Protein AF-A0AAE0AG03-F1 (afdb_monomer_lite)

InterPro domains:
  IPR006867 Domain of unknown function DUF632 [PF04782] (2-71)

Foldseek 3Di:
DVVLVVLVVVLVVCVVVQPPPPPPDDDDDPDDPPNCPDLCNVLSVLLNVLVVVQPCVQLVVLVVVVVVLVVVLVVLVVVLVVLVVVLVVLVVVLVVLVVVLVVVVVVVVVVVVVPVPDDDDDDDPPNVVSVVVSVVSVVVSVVSVVVSVVSVVVSVVSSVVSCVPSVVSNVVSVVVSVVSVVVSVVVSVVSVVVSVPDD

Structure (mmCIF, N/CA/C/O backbone):
data_AF-A0AAE0AG03-F1
#
_entry.id   AF-A0AAE0AG03-F1
#
loop_
_atom_site.group_PDB
_atom_site.id
_atom_site.type_symbol
_atom_site.label_atom_id
_atom_site.label_alt_id
_atom_site.label_comp_id
_atom_site.label_asym_id
_atom_site.label_entity_id
_atom_site.label_seq_id
_atom_site.pdbx_PDB_ins_code
_atom_site.Cartn_x
_atom_site.Cartn_y
_atom_site.Cartn_z
_atom_site.occupancy
_atom_site.B_iso_or_equiv
_atom_site.auth_seq_id
_atom_site.auth_comp_id
_atom_site.auth_asym_id
_atom_site.auth_atom_id
_atom_site.pdbx_PDB_model_num
ATOM 1 N N . MET A 1 1 ? 20.476 10.714 -17.662 1.00 54.75 1 MET A N 1
ATOM 2 C CA . MET A 1 1 ? 20.556 12.103 -18.179 1.00 54.75 1 MET A CA 1
ATOM 3 C C . MET A 1 1 ? 21.976 12.526 -18.586 1.00 54.75 1 MET A C 1
ATOM 5 O O . MET A 1 1 ? 22.168 12.884 -19.741 1.00 54.75 1 MET A O 1
ATOM 9 N N . HIS A 1 2 ? 22.989 12.420 -17.713 1.00 73.75 2 HIS A N 1
ATOM 10 C CA . HIS A 1 2 ? 24.355 12.898 -18.013 1.00 73.75 2 HIS A CA 1
ATOM 11 C C . HIS A 1 2 ? 25.059 12.197 -19.189 1.00 73.75 2 HIS A C 1
ATOM 13 O O . HIS A 1 2 ? 25.756 12.854 -19.955 1.00 73.75 2 HIS A O 1
ATOM 19 N N . GLN A 1 3 ? 24.837 10.893 -19.399 1.00 71.19 3 GLN A N 1
ATOM 20 C CA . GLN A 1 3 ? 25.411 10.180 -20.551 1.00 71.19 3 GLN A CA 1
ATOM 21 C C . GLN A 1 3 ? 24.908 10.714 -21.900 1.00 71.19 3 GLN A C 1
ATOM 23 O O . GLN A 1 3 ? 25.704 10.873 -22.819 1.00 71.19 3 GLN A O 1
ATOM 28 N N . LYS A 1 4 ? 23.612 11.037 -22.019 1.00 74.88 4 LYS A N 1
ATOM 29 C CA . LYS A 1 4 ? 23.022 11.567 -23.261 1.00 74.88 4 LYS A CA 1
ATOM 30 C C . LYS A 1 4 ? 23.648 12.909 -23.640 1.00 74.88 4 LYS A C 1
ATOM 32 O O . LYS A 1 4 ? 24.105 13.071 -24.767 1.00 74.88 4 LYS A O 1
ATOM 37 N N . GLN A 1 5 ? 23.759 13.815 -22.669 1.00 79.38 5 GLN A N 1
ATOM 38 C CA . GLN A 1 5 ? 24.394 15.124 -22.846 1.00 79.38 5 GLN A CA 1
ATOM 39 C C . GLN A 1 5 ? 25.885 15.003 -23.179 1.00 79.38 5 GLN A C 1
ATOM 41 O O . GLN A 1 5 ? 26.367 15.668 -24.091 1.00 79.38 5 GLN A O 1
ATOM 46 N N . TYR A 1 6 ? 26.608 14.117 -22.487 1.00 80.69 6 TYR A N 1
ATOM 47 C CA . TYR A 1 6 ? 28.025 13.871 -22.749 1.00 80.69 6 TYR A CA 1
ATOM 48 C C . TYR A 1 6 ? 28.268 13.352 -24.173 1.00 80.69 6 TYR A C 1
ATOM 50 O O . TYR A 1 6 ? 29.104 13.893 -24.893 1.00 80.69 6 TYR A O 1
ATOM 58 N N . ILE A 1 7 ? 27.500 12.351 -24.617 1.00 78.50 7 ILE A N 1
ATOM 59 C CA . ILE A 1 7 ? 27.628 11.784 -25.966 1.00 78.50 7 ILE A CA 1
ATOM 60 C C . ILE A 1 7 ? 27.212 12.791 -27.046 1.00 78.50 7 ILE A C 1
ATOM 62 O O . ILE A 1 7 ? 27.861 12.865 -28.088 1.00 78.50 7 ILE A O 1
ATOM 66 N N . GLN A 1 8 ? 26.181 13.607 -26.808 1.00 79.00 8 GLN A N 1
ATOM 67 C CA . GLN A 1 8 ? 25.794 14.697 -27.714 1.00 79.00 8 GLN A CA 1
ATOM 68 C C . GLN A 1 8 ? 26.892 15.764 -27.837 1.00 79.00 8 GLN A C 1
ATOM 70 O O . GLN A 1 8 ? 27.230 16.170 -28.953 1.00 79.00 8 GLN A O 1
ATOM 75 N N . ALA A 1 9 ? 27.484 16.187 -26.717 1.00 81.88 9 ALA A N 1
ATOM 76 C CA . ALA A 1 9 ? 28.581 17.151 -26.703 1.00 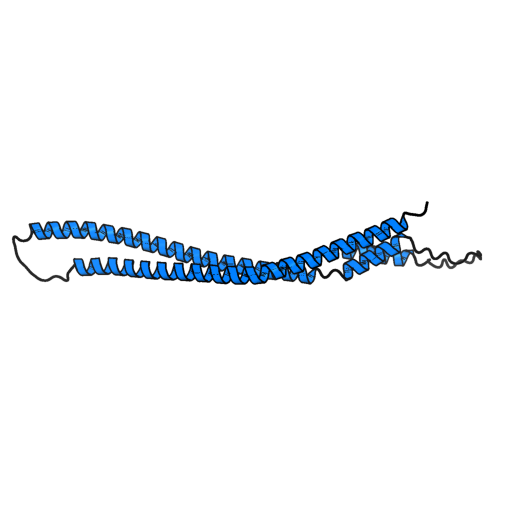81.88 9 ALA A CA 1
ATOM 77 C C . ALA A 1 9 ? 29.820 16.598 -27.421 1.00 81.88 9 ALA A C 1
ATOM 79 O O . ALA A 1 9 ? 30.401 17.283 -28.260 1.00 81.88 9 ALA A O 1
ATOM 80 N N . LEU A 1 10 ? 30.175 15.335 -27.166 1.00 80.31 10 LEU A N 1
ATOM 81 C CA . LEU A 1 10 ? 31.311 14.669 -27.799 1.00 80.31 10 LEU A CA 1
ATOM 82 C C . LEU A 1 10 ? 31.112 14.495 -29.313 1.00 80.31 10 LEU A C 1
ATOM 84 O O . LEU A 1 10 ? 32.018 14.799 -30.085 1.00 80.31 10 LEU A O 1
ATOM 88 N N . ASN A 1 11 ? 29.922 14.073 -29.754 1.00 76.62 11 ASN A N 1
ATOM 89 C CA . ASN A 1 11 ? 29.591 13.992 -31.181 1.00 76.62 11 ASN A CA 1
ATOM 90 C C . ASN A 1 11 ? 29.635 15.366 -31.862 1.00 76.62 11 ASN A C 1
ATOM 92 O O . ASN A 1 11 ? 30.122 15.480 -32.986 1.00 76.62 11 ASN A O 1
ATOM 96 N N . SER A 1 12 ? 29.150 16.412 -31.190 1.00 79.56 12 SER A N 1
ATOM 97 C CA . SER A 1 12 ? 29.190 17.785 -31.711 1.00 79.56 12 SER A CA 1
ATOM 98 C C . SER A 1 12 ? 30.626 18.300 -31.818 1.00 79.56 12 SER A C 1
ATOM 100 O O . SER A 1 12 ? 31.002 18.863 -32.842 1.00 79.56 12 SER A O 1
ATOM 102 N N . TRP A 1 13 ? 31.453 18.037 -30.803 1.00 82.75 13 TRP A N 1
ATOM 103 C CA . TRP A 1 13 ? 32.875 18.370 -30.816 1.00 82.75 13 TRP A CA 1
ATOM 104 C C . TRP A 1 13 ? 33.612 17.657 -31.956 1.00 82.75 13 TRP A C 1
ATOM 106 O O . TRP A 1 13 ? 34.331 18.304 -32.714 1.00 82.75 13 TRP A O 1
ATOM 116 N N . LEU A 1 14 ? 33.384 16.355 -32.150 1.00 74.25 14 LEU A N 1
ATOM 117 C CA . LEU A 1 14 ? 33.973 15.607 -33.264 1.00 74.25 14 LEU A CA 1
ATOM 118 C C . LEU A 1 14 ? 33.565 16.179 -34.622 1.00 74.25 14 LEU A C 1
ATOM 120 O O . LEU A 1 14 ? 34.431 16.386 -35.462 1.00 74.25 14 LEU A O 1
ATOM 124 N N . LYS A 1 15 ? 32.285 16.507 -34.835 1.00 71.19 15 LYS A N 1
ATOM 125 C CA . LYS A 1 15 ? 31.829 17.138 -36.087 1.00 71.19 15 LYS A CA 1
ATOM 126 C C . LYS A 1 15 ? 32.559 18.452 -36.383 1.00 71.19 15 LYS A C 1
ATOM 128 O O . LYS A 1 15 ? 32.924 18.682 -37.528 1.00 71.19 15 LYS A O 1
ATOM 133 N N . LEU A 1 16 ? 32.803 19.280 -35.366 1.00 73.12 16 LEU A N 1
ATOM 134 C CA . LEU A 1 16 ? 33.510 20.558 -35.516 1.00 73.12 16 LEU A CA 1
ATOM 135 C C . LEU A 1 16 ? 35.011 20.394 -35.795 1.00 73.12 16 LEU A C 1
ATOM 137 O O . LEU A 1 16 ? 35.589 21.232 -36.475 1.00 73.12 16 LEU A O 1
ATOM 141 N N . ASN A 1 17 ? 35.635 19.323 -35.297 1.00 67.56 17 ASN A N 1
ATOM 142 C CA . ASN A 1 17 ? 37.067 19.056 -35.488 1.00 67.56 17 ASN A CA 1
ATOM 143 C C . ASN A 1 17 ? 37.372 18.185 -36.723 1.00 67.56 17 ASN A C 1
ATOM 145 O O . ASN A 1 17 ? 38.524 18.096 -37.134 1.00 67.56 17 ASN A O 1
ATOM 149 N N . LEU A 1 18 ? 36.361 17.527 -37.304 1.00 61.75 18 LEU A N 1
ATOM 150 C CA . LEU A 1 18 ? 36.489 16.693 -38.507 1.00 61.75 18 LEU A CA 1
ATOM 151 C C . LEU A 1 18 ? 36.270 17.458 -39.815 1.00 61.75 18 LEU A C 1
ATOM 153 O O . LEU A 1 18 ? 36.628 16.953 -40.877 1.00 61.75 18 LEU A O 1
ATOM 157 N N . ILE A 1 19 ? 35.694 18.660 -39.756 1.00 53.50 19 ILE A N 1
ATOM 158 C CA . ILE A 1 19 ? 35.688 19.585 -40.890 1.00 53.50 19 ILE A CA 1
ATOM 159 C C . ILE A 1 19 ? 37.111 20.143 -40.978 1.00 53.50 19 ILE A C 1
ATOM 161 O O . ILE A 1 19 ? 37.544 20.802 -40.028 1.00 53.50 19 ILE A O 1
ATOM 165 N N . PRO A 1 20 ? 37.868 19.895 -42.064 1.00 45.16 20 PRO A N 1
ATOM 166 C CA . PRO A 1 20 ? 39.128 20.586 -42.255 1.00 45.16 20 PRO A CA 1
ATOM 167 C C . PRO A 1 20 ? 38.802 22.076 -42.252 1.00 45.16 20 PRO A C 1
ATOM 169 O O . PRO A 1 20 ? 38.018 22.535 -43.082 1.00 45.16 20 PRO A O 1
ATOM 172 N N . ILE A 1 21 ? 39.368 22.831 -41.311 1.00 45.16 21 ILE A N 1
ATOM 173 C CA . ILE A 1 21 ? 39.469 24.275 -41.484 1.00 45.16 21 ILE A CA 1
ATOM 174 C C . ILE A 1 21 ? 40.248 24.404 -42.786 1.00 45.16 21 ILE A C 1
ATOM 176 O O . ILE A 1 21 ? 41.424 24.042 -42.814 1.00 45.16 21 ILE A O 1
ATOM 180 N N . GLU A 1 22 ? 39.582 24.785 -43.878 1.00 40.22 22 GLU A N 1
ATOM 181 C CA . GLU A 1 22 ? 40.257 25.114 -45.123 1.00 40.22 22 GLU A CA 1
ATOM 182 C C . GLU A 1 22 ? 41.249 26.217 -44.775 1.00 40.22 22 GLU A C 1
ATOM 184 O O . GLU A 1 22 ? 40.906 27.393 -44.653 1.00 40.22 22 GLU A O 1
ATOM 189 N N . SER A 1 23 ? 42.493 25.813 -44.531 1.00 35.25 23 SER A N 1
ATOM 190 C CA . SER A 1 23 ? 43.620 26.708 -44.453 1.00 35.25 23 SER A CA 1
ATOM 191 C C . SER A 1 23 ? 43.715 27.306 -45.842 1.00 35.25 23 SER A C 1
ATOM 193 O O . SER A 1 23 ? 44.216 26.683 -46.781 1.00 35.25 23 SER A O 1
ATOM 195 N N . SER A 1 24 ? 43.152 28.499 -45.981 1.00 41.41 24 SER A N 1
ATOM 196 C CA . SER A 1 24 ? 43.279 29.359 -47.138 1.00 41.41 24 SER A CA 1
ATOM 197 C C . SER A 1 24 ? 44.745 29.747 -47.296 1.00 41.41 24 SER A C 1
ATOM 199 O O . SER A 1 24 ? 45.137 30.852 -46.942 1.00 41.41 24 SER A O 1
ATOM 201 N N . LEU A 1 25 ? 45.586 28.835 -47.770 1.00 39.47 25 LEU A N 1
ATOM 202 C CA . LEU A 1 25 ? 46.938 29.136 -48.211 1.00 39.47 25 LEU A CA 1
ATOM 203 C C . LEU A 1 25 ? 47.428 27.999 -49.100 1.00 39.47 25 LEU A C 1
ATOM 205 O O . LEU A 1 25 ? 47.867 26.950 -48.649 1.00 39.47 25 LEU A O 1
ATOM 209 N N . LYS A 1 26 ? 47.264 28.263 -50.398 1.00 43.66 26 LYS A N 1
ATOM 210 C CA . LYS A 1 26 ? 48.025 27.741 -51.534 1.00 43.66 26 LYS A CA 1
ATOM 211 C C . LYS A 1 26 ? 49.169 26.794 -51.147 1.00 43.66 26 LYS A C 1
ATOM 213 O O . LYS A 1 26 ? 50.291 27.249 -50.975 1.00 43.66 26 LYS A O 1
ATOM 218 N N . GLU A 1 27 ? 48.937 25.491 -51.218 1.00 38.06 27 GLU A N 1
ATOM 219 C CA . GLU A 1 27 ? 49.982 24.593 -51.695 1.00 38.06 27 GLU A CA 1
ATOM 220 C C . GLU A 1 27 ? 49.376 23.338 -52.314 1.00 38.06 27 GLU A C 1
ATOM 222 O O . GLU A 1 27 ? 48.594 22.603 -51.715 1.00 38.06 27 GLU A O 1
ATOM 227 N N . LYS A 1 28 ? 49.698 23.148 -53.592 1.00 46.75 28 LYS A N 1
ATOM 228 C CA . LYS A 1 28 ? 49.340 21.981 -54.384 1.00 46.75 28 LYS A CA 1
ATOM 229 C C . LYS A 1 28 ? 50.004 20.752 -53.761 1.00 46.75 28 LYS A C 1
ATOM 231 O O . LYS A 1 28 ? 51.209 20.595 -53.917 1.00 46.75 28 LYS A O 1
ATOM 236 N N . ILE A 1 29 ? 49.240 19.848 -53.151 1.00 39.69 29 ILE A N 1
ATOM 237 C CA . ILE A 1 29 ? 49.713 18.485 -52.882 1.00 39.69 29 ILE A CA 1
ATOM 238 C C . ILE A 1 29 ? 48.658 17.485 -53.359 1.00 39.69 29 ILE A C 1
ATOM 240 O O . ILE A 1 29 ? 47.507 17.480 -52.933 1.00 39.69 29 ILE A O 1
ATOM 244 N N . LEU A 1 30 ? 49.096 16.657 -54.305 1.00 42.84 30 LEU A N 1
ATOM 245 C CA . LEU A 1 30 ? 48.389 15.579 -54.987 1.00 42.84 30 LEU A CA 1
ATOM 246 C C . LEU A 1 30 ? 48.087 14.417 -54.029 1.00 42.84 30 LEU A C 1
ATOM 248 O O . LEU A 1 30 ? 48.759 13.389 -54.047 1.00 42.84 30 LEU A O 1
ATOM 252 N N . SER A 1 31 ? 47.087 14.550 -53.168 1.00 46.38 31 SER A N 1
ATOM 253 C CA . SER A 1 31 ? 46.588 13.426 -52.372 1.00 46.38 31 SER A CA 1
ATOM 254 C C . SER A 1 31 ? 45.066 13.372 -52.455 1.00 46.38 31 SER A C 1
ATOM 256 O O . SER A 1 31 ? 44.433 14.419 -52.311 1.00 46.38 31 SER A O 1
ATOM 258 N N . PRO A 1 32 ? 44.450 12.191 -52.686 1.00 43.34 32 PRO A N 1
ATOM 259 C CA . PRO A 1 32 ? 43.003 12.064 -52.569 1.00 43.34 32 PRO A CA 1
ATOM 260 C C . PRO A 1 32 ? 42.594 12.548 -51.174 1.00 43.34 32 PRO A C 1
ATOM 262 O O . PRO A 1 32 ? 43.345 12.280 -50.226 1.00 43.34 32 PRO A O 1
ATOM 265 N N . PRO A 1 33 ? 41.444 13.228 -51.009 1.00 48.50 33 PRO A N 1
ATOM 266 C CA . PRO A 1 33 ? 40.987 13.640 -49.692 1.00 48.50 33 PRO A CA 1
ATOM 267 C C . PRO A 1 33 ? 40.888 12.379 -48.839 1.00 48.50 33 PRO A C 1
ATOM 269 O O . PRO A 1 33 ? 40.033 11.524 -49.079 1.00 48.50 33 PRO A O 1
ATOM 272 N N . ARG A 1 34 ? 41.807 12.196 -47.884 1.00 51.81 34 ARG A N 1
ATOM 273 C CA . ARG A 1 34 ? 41.668 11.118 -46.911 1.00 51.81 34 ARG A CA 1
ATOM 274 C C . ARG A 1 34 ? 40.423 11.479 -46.125 1.00 51.81 34 ARG A C 1
ATOM 276 O O . ARG A 1 34 ? 40.469 12.397 -45.314 1.00 51.81 34 ARG A O 1
ATOM 283 N N . ALA A 1 35 ? 39.318 10.792 -46.397 1.00 52.31 35 ALA A N 1
ATOM 284 C CA . ALA A 1 35 ? 38.154 10.816 -45.535 1.00 52.31 35 ALA A CA 1
ATOM 285 C C . ALA A 1 35 ? 38.613 10.287 -44.172 1.00 52.31 35 ALA A C 1
ATOM 287 O O . ALA A 1 35 ? 38.661 9.081 -43.935 1.00 52.31 35 ALA A O 1
ATOM 288 N N . GLN A 1 36 ? 39.058 11.192 -43.302 1.00 57.06 36 GLN A N 1
ATOM 289 C CA . GLN A 1 36 ? 39.437 10.881 -41.936 1.00 57.06 36 GLN A CA 1
ATOM 290 C C . GLN A 1 36 ? 38.145 10.693 -41.144 1.00 57.06 36 GLN A C 1
ATOM 292 O O . GLN A 1 36 ? 37.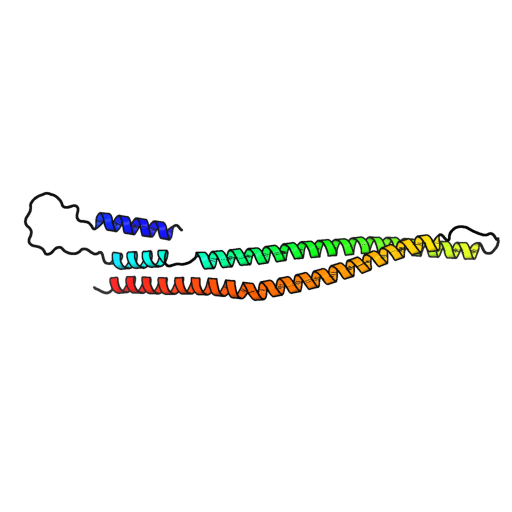822 11.511 -40.303 1.00 57.06 36 GLN A O 1
ATOM 297 N N . ASN A 1 37 ? 37.365 9.651 -41.432 1.00 59.03 37 ASN A N 1
ATOM 298 C CA . ASN A 1 37 ? 36.333 9.220 -40.497 1.00 59.03 37 ASN A CA 1
ATOM 299 C C . ASN A 1 37 ? 37.054 8.424 -39.403 1.00 59.03 37 ASN A C 1
ATOM 301 O O . ASN A 1 37 ? 37.500 7.301 -39.668 1.00 59.03 37 ASN A O 1
ATOM 305 N N . PRO A 1 38 ? 37.253 8.981 -38.195 1.00 67.06 38 PRO A N 1
ATOM 306 C CA . PRO A 1 38 ? 37.953 8.271 -37.144 1.00 67.06 38 PRO A CA 1
ATOM 307 C C . PRO A 1 38 ? 37.141 7.027 -36.787 1.00 67.06 38 PRO A C 1
ATOM 309 O O . PRO A 1 38 ? 35.916 7.086 -36.690 1.00 67.06 38 PRO A O 1
ATOM 312 N N . ARG A 1 39 ? 37.813 5.891 -36.560 1.00 67.31 39 ARG A N 1
ATOM 313 C CA . ARG A 1 39 ? 37.149 4.602 -36.275 1.00 67.31 39 ARG A CA 1
ATOM 314 C C . ARG A 1 39 ? 36.106 4.721 -35.148 1.00 67.31 39 ARG A C 1
ATOM 316 O O . ARG A 1 39 ? 35.043 4.112 -35.214 1.00 67.31 39 ARG A O 1
ATOM 323 N N . ILE A 1 40 ? 36.349 5.593 -34.166 1.00 75.56 40 ILE A N 1
ATOM 324 C CA . ILE A 1 40 ? 35.438 5.876 -33.046 1.00 75.56 40 ILE A CA 1
ATOM 325 C C . ILE A 1 40 ? 34.086 6.494 -33.459 1.00 75.56 40 ILE A C 1
ATOM 327 O O . ILE A 1 40 ? 33.109 6.367 -32.726 1.00 75.56 40 ILE A O 1
ATOM 331 N N . GLN A 1 41 ? 33.987 7.124 -34.631 1.00 76.94 41 GLN A N 1
ATOM 332 C CA . GLN A 1 41 ? 32.778 7.815 -35.084 1.00 76.94 41 GLN A CA 1
ATOM 333 C C . GLN A 1 41 ? 31.588 6.863 -35.246 1.00 76.94 41 GLN A C 1
ATOM 335 O O . GLN A 1 41 ? 30.479 7.192 -34.832 1.00 76.94 41 GLN A O 1
ATOM 340 N N . ALA A 1 42 ? 31.813 5.655 -35.775 1.00 80.12 42 ALA A N 1
ATOM 341 C CA . ALA A 1 42 ? 30.760 4.648 -35.920 1.00 80.12 42 ALA A CA 1
ATOM 342 C C . ALA A 1 42 ? 30.192 4.202 -34.559 1.00 80.12 42 ALA A C 1
ATOM 344 O O . ALA A 1 42 ? 28.982 3.999 -34.418 1.00 80.12 42 ALA A O 1
ATOM 345 N N . LEU A 1 43 ? 31.062 4.099 -33.548 1.00 82.50 43 LEU A N 1
ATOM 346 C CA . LEU A 1 43 ? 30.677 3.777 -32.176 1.00 82.50 43 LEU A CA 1
ATOM 347 C C . LEU A 1 43 ? 29.861 4.916 -31.556 1.00 82.50 43 LEU A C 1
ATOM 349 O O . LEU A 1 43 ? 28.809 4.663 -30.979 1.00 82.50 43 LEU A O 1
ATOM 353 N N . LEU A 1 44 ? 30.310 6.164 -31.708 1.00 82.00 44 LEU A N 1
ATOM 354 C CA . LEU A 1 44 ? 29.651 7.333 -31.119 1.00 82.00 44 LEU A CA 1
ATOM 355 C C . LEU A 1 44 ? 28.305 7.665 -31.764 1.00 82.00 44 LEU A C 1
ATOM 357 O O . LEU A 1 44 ? 27.379 8.050 -31.050 1.00 82.00 44 LEU A O 1
ATOM 361 N N . HIS A 1 45 ? 28.166 7.476 -33.078 1.00 82.19 45 HIS A N 1
ATOM 362 C CA . HIS A 1 45 ? 26.875 7.582 -33.758 1.00 82.19 45 HIS A CA 1
ATOM 363 C C . HIS A 1 45 ? 25.913 6.492 -33.274 1.00 82.19 45 HIS A C 1
ATOM 365 O O . HIS A 1 45 ? 24.807 6.797 -32.843 1.00 82.19 45 HIS A O 1
ATOM 371 N N . SER A 1 46 ? 26.361 5.232 -33.236 1.00 82.94 46 SER A N 1
ATOM 372 C CA . SER A 1 46 ? 25.516 4.122 -32.773 1.00 82.94 46 SER A CA 1
ATOM 373 C C . SER A 1 46 ? 25.111 4.264 -31.302 1.00 82.94 46 SER A C 1
ATOM 375 O O . SER A 1 46 ? 23.997 3.899 -30.928 1.00 82.94 46 SER A O 1
ATOM 377 N N . TRP A 1 47 ? 25.998 4.802 -30.460 1.00 84.25 47 TRP A N 1
ATOM 378 C CA . TRP A 1 47 ? 25.709 5.067 -29.051 1.00 84.25 47 TRP A CA 1
ATOM 379 C C . TRP A 1 47 ? 24.706 6.210 -28.895 1.00 84.25 47 TRP A C 1
ATOM 381 O O . TRP A 1 47 ? 23.778 6.112 -28.095 1.00 84.25 47 TRP A O 1
ATOM 391 N N . HIS A 1 48 ? 24.850 7.266 -29.691 1.00 82.69 48 HIS A N 1
ATOM 392 C CA . HIS A 1 48 ? 23.906 8.375 -29.705 1.00 82.69 48 HIS A CA 1
ATOM 393 C C . HIS A 1 48 ? 22.509 7.946 -30.159 1.00 82.69 48 HIS A C 1
ATOM 395 O O . HIS A 1 48 ? 21.547 8.191 -29.436 1.00 82.69 48 HIS A O 1
ATOM 401 N N . ASP A 1 49 ? 22.407 7.233 -31.282 1.00 81.94 49 ASP A N 1
ATOM 402 C CA . ASP A 1 49 ? 21.132 6.738 -31.812 1.00 81.94 49 ASP A CA 1
ATOM 403 C C . ASP A 1 49 ? 20.419 5.823 -30.811 1.00 81.94 49 ASP A C 1
ATOM 405 O O . ASP A 1 49 ? 19.197 5.861 -30.670 1.00 81.94 49 ASP A O 1
ATOM 409 N N . TYR A 1 50 ? 21.179 5.004 -30.081 1.00 82.81 50 TYR A N 1
ATOM 410 C CA . TYR A 1 50 ? 20.625 4.181 -29.015 1.00 82.81 50 TYR A CA 1
ATOM 411 C C . TYR A 1 50 ? 20.072 5.024 -27.858 1.00 82.81 50 TYR A C 1
ATOM 413 O O . TYR A 1 50 ? 18.948 4.789 -27.424 1.00 82.81 50 TYR A O 1
ATOM 421 N N . LEU A 1 51 ? 20.831 6.013 -27.376 1.00 79.31 51 LEU A N 1
ATOM 422 C CA . LEU A 1 51 ? 20.389 6.893 -26.289 1.00 79.31 51 LEU A CA 1
ATOM 423 C C . LEU A 1 51 ? 19.172 7.750 -26.673 1.00 79.31 51 LEU A C 1
ATOM 425 O O . LEU A 1 51 ? 18.430 8.168 -25.788 1.00 79.31 51 LEU A O 1
ATOM 429 N N . GLU A 1 52 ? 18.956 8.020 -27.963 1.00 79.75 52 GLU A N 1
ATOM 430 C CA . GLU A 1 52 ? 17.725 8.649 -28.463 1.00 79.75 52 GLU A CA 1
ATOM 431 C C . GLU A 1 52 ? 16.550 7.666 -28.556 1.00 79.75 52 GLU A C 1
ATOM 433 O O . GLU A 1 52 ? 15.406 8.046 -28.325 1.00 79.75 52 GLU A O 1
ATOM 438 N N . ARG A 1 53 ? 16.810 6.393 -28.875 1.00 76.62 53 ARG A N 1
ATOM 439 C CA . ARG A 1 53 ? 15.772 5.355 -29.008 1.00 76.62 53 ARG A CA 1
ATOM 440 C C . ARG A 1 53 ? 15.381 4.682 -27.695 1.00 76.62 53 ARG A C 1
ATOM 442 O O . ARG A 1 53 ? 14.402 3.935 -27.680 1.00 76.62 53 ARG A O 1
ATOM 449 N N . LEU A 1 54 ? 16.145 4.888 -26.628 1.00 75.00 54 LEU A N 1
ATOM 450 C CA . LEU A 1 54 ? 15.860 4.324 -25.318 1.00 75.00 54 LEU A CA 1
ATOM 451 C C . LEU A 1 54 ? 14.604 4.988 -24.737 1.00 75.00 54 LEU A C 1
ATOM 453 O O . LEU A 1 54 ? 14.655 6.122 -24.279 1.00 75.00 54 LEU A O 1
ATOM 457 N N . GLN A 1 55 ? 13.476 4.279 -24.771 1.00 71.19 55 GLN A N 1
ATOM 458 C CA . GLN A 1 55 ? 12.211 4.733 -24.187 1.00 71.19 55 GLN A CA 1
ATOM 459 C C . GLN A 1 55 ? 12.170 4.390 -22.691 1.00 71.19 55 GLN A C 1
ATOM 461 O O . GLN A 1 55 ? 11.498 3.443 -22.275 1.00 71.19 55 GLN A O 1
ATOM 466 N N . ASP A 1 56 ? 12.923 5.128 -21.877 1.00 82.94 56 ASP A N 1
ATOM 467 C CA . ASP A 1 56 ? 12.886 5.002 -20.415 1.00 82.94 56 ASP A CA 1
ATOM 468 C C . ASP A 1 56 ? 11.566 5.514 -19.813 1.00 82.94 56 ASP A C 1
ATOM 470 O O . ASP A 1 56 ? 11.136 5.010 -18.774 1.00 82.94 56 ASP A O 1
ATOM 474 N N . ASP A 1 57 ? 10.868 6.417 -20.506 1.00 86.94 57 ASP A N 1
ATOM 475 C CA . ASP A 1 57 ? 9.571 6.977 -20.103 1.00 86.94 57 ASP A CA 1
ATOM 476 C C . ASP A 1 57 ? 8.526 5.915 -19.729 1.00 86.94 57 ASP A C 1
ATOM 478 O O . ASP A 1 57 ? 7.816 6.058 -18.730 1.00 86.94 57 ASP A O 1
ATOM 482 N N . LEU A 1 58 ? 8.436 4.819 -20.492 1.00 88.38 58 LEU A N 1
ATOM 483 C CA . LEU A 1 58 ? 7.478 3.742 -20.215 1.00 88.38 58 LEU A CA 1
ATOM 484 C C . LEU A 1 58 ? 7.808 3.015 -18.907 1.00 88.38 58 LEU A C 1
ATOM 486 O O . LEU A 1 58 ? 6.909 2.738 -18.113 1.00 88.38 58 LEU A O 1
ATOM 490 N N . ALA A 1 59 ? 9.091 2.746 -18.652 1.00 91.81 59 ALA A N 1
ATOM 491 C CA . ALA A 1 59 ? 9.536 2.120 -17.410 1.00 91.81 59 ALA A CA 1
ATOM 492 C C . ALA A 1 59 ? 9.335 3.063 -16.213 1.00 91.81 59 ALA A C 1
ATOM 494 O O . ALA A 1 59 ? 8.808 2.646 -15.183 1.00 91.81 59 ALA A O 1
ATOM 495 N N . ILE A 1 60 ? 9.678 4.346 -16.362 1.00 92.75 60 ILE A N 1
ATOM 496 C CA . ILE A 1 60 ? 9.483 5.375 -15.329 1.00 92.75 60 ILE A CA 1
ATOM 497 C C . ILE A 1 60 ? 7.996 5.538 -14.996 1.00 92.75 60 ILE A C 1
ATOM 499 O O . ILE A 1 60 ? 7.621 5.589 -13.819 1.00 92.75 60 ILE A O 1
ATOM 503 N N . SER A 1 61 ? 7.138 5.581 -16.015 1.00 93.69 61 SER A N 1
ATOM 504 C CA . SER A 1 61 ? 5.686 5.673 -15.855 1.00 93.69 61 SER A CA 1
ATOM 505 C C . SER A 1 61 ? 5.117 4.436 -15.158 1.00 93.69 61 SER A C 1
ATOM 507 O O . SER A 1 61 ? 4.359 4.568 -14.195 1.00 93.69 61 SER A O 1
ATOM 509 N N . ALA A 1 62 ? 5.544 3.231 -15.555 1.00 94.56 62 ALA A N 1
ATOM 510 C CA . ALA A 1 62 ? 5.129 1.987 -14.910 1.00 94.56 62 ALA A CA 1
ATOM 511 C C . ALA A 1 62 ? 5.539 1.938 -13.427 1.00 94.56 62 ALA A C 1
ATOM 513 O O . ALA A 1 62 ? 4.711 1.615 -12.572 1.00 94.56 62 ALA A O 1
ATOM 514 N N . ILE A 1 63 ? 6.777 2.333 -13.101 1.00 96.12 63 ILE A N 1
ATOM 515 C CA . ILE A 1 63 ? 7.262 2.440 -11.714 1.00 96.12 63 ILE A CA 1
ATOM 516 C C . ILE A 1 63 ? 6.419 3.448 -10.927 1.00 96.12 63 ILE A C 1
ATOM 518 O O . ILE A 1 63 ? 5.965 3.147 -9.823 1.00 96.12 63 ILE A O 1
ATOM 522 N N . SER A 1 64 ? 6.181 4.634 -11.490 1.00 96.31 64 SER A N 1
ATOM 523 C CA . SER A 1 64 ? 5.425 5.706 -10.829 1.00 96.31 64 SER A CA 1
ATOM 524 C C . SER A 1 64 ? 3.974 5.300 -10.567 1.00 96.31 64 SER A C 1
ATOM 526 O O . SER A 1 64 ? 3.445 5.512 -9.474 1.00 96.31 64 SER A O 1
ATOM 528 N N . SER A 1 65 ? 3.345 4.656 -11.550 1.00 95.06 65 SER A N 1
ATOM 529 C CA . SER A 1 65 ? 1.992 4.113 -11.444 1.00 95.06 65 SER A CA 1
ATOM 530 C C . SER A 1 65 ? 1.903 3.036 -10.361 1.00 95.06 65 SER A C 1
ATOM 532 O O . SER A 1 65 ? 1.022 3.088 -9.500 1.00 95.06 65 SER A O 1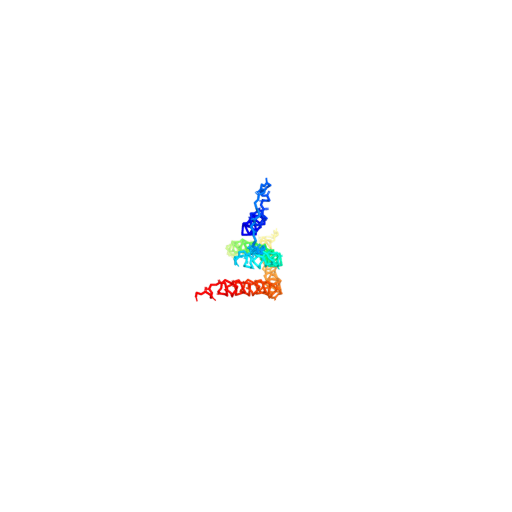
ATOM 534 N N . PHE A 1 66 ? 2.860 2.102 -10.335 1.00 97.38 66 PHE A N 1
ATOM 535 C CA . PHE A 1 66 ? 2.919 1.063 -9.309 1.00 97.38 66 PHE A CA 1
ATOM 536 C C . PHE A 1 66 ? 3.170 1.639 -7.909 1.00 97.38 66 PHE A C 1
ATOM 538 O O . PHE A 1 66 ? 2.521 1.231 -6.947 1.00 97.38 66 PHE A O 1
ATOM 545 N N . ALA A 1 67 ? 4.034 2.647 -7.781 1.00 97.75 67 ALA A N 1
ATOM 546 C CA . ALA A 1 67 ? 4.237 3.349 -6.517 1.00 97.75 67 ALA A CA 1
ATOM 547 C C . ALA A 1 67 ? 2.937 3.998 -6.006 1.00 97.75 67 ALA A C 1
ATOM 549 O O . ALA A 1 67 ? 2.668 3.973 -4.805 1.00 97.75 67 ALA A O 1
ATOM 550 N N . GLY A 1 68 ? 2.102 4.533 -6.904 1.00 97.06 68 GLY A N 1
ATOM 551 C CA . GLY A 1 68 ? 0.765 5.031 -6.566 1.00 97.06 68 GLY A CA 1
ATOM 552 C C . GLY A 1 68 ? -0.156 3.944 -6.003 1.00 97.06 68 GLY A C 1
ATOM 553 O O . GLY A 1 68 ? -0.842 4.174 -5.009 1.00 97.06 68 GLY A O 1
ATOM 554 N N . VAL A 1 69 ? -0.117 2.740 -6.581 1.00 96.75 69 VAL A N 1
ATOM 555 C CA . VAL A 1 69 ? -0.868 1.574 -6.084 1.00 96.75 69 VAL A CA 1
ATOM 556 C C . VAL A 1 69 ? -0.423 1.204 -4.670 1.00 96.75 69 VAL A C 1
ATOM 558 O O . VAL A 1 69 ? -1.264 1.056 -3.789 1.00 96.75 69 VAL A O 1
ATOM 561 N N . ILE A 1 70 ? 0.888 1.116 -4.424 1.00 97.44 70 ILE A N 1
ATOM 562 C CA . ILE A 1 70 ? 1.425 0.808 -3.090 1.00 97.44 70 ILE A CA 1
ATOM 563 C C . ILE A 1 70 ? 1.021 1.874 -2.066 1.00 97.44 70 ILE A C 1
ATOM 565 O O . ILE A 1 70 ? 0.576 1.528 -0.975 1.00 97.44 70 ILE A O 1
ATOM 569 N N . LYS A 1 71 ? 1.101 3.164 -2.418 1.00 97.69 71 LYS A N 1
ATOM 570 C CA . LYS A 1 71 ? 0.641 4.254 -1.540 1.00 97.69 71 LYS A CA 1
ATOM 571 C C . LYS A 1 71 ? -0.833 4.108 -1.166 1.00 97.69 71 LYS A C 1
ATOM 573 O O . LYS A 1 71 ? -1.181 4.282 -0.005 1.00 97.69 71 LYS A O 1
ATOM 578 N N . ASN A 1 72 ? -1.689 3.769 -2.127 1.00 96.44 72 ASN A N 1
ATOM 579 C CA . ASN A 1 72 ? -3.112 3.560 -1.867 1.00 96.44 72 ASN A CA 1
ATOM 580 C C . ASN A 1 72 ? -3.358 2.371 -0.915 1.00 96.44 72 ASN A C 1
ATOM 582 O O . ASN A 1 72 ? -4.149 2.490 0.017 1.00 96.44 72 ASN A O 1
ATOM 586 N N . ILE A 1 73 ? -2.623 1.267 -1.094 1.00 96.56 73 ILE A N 1
ATOM 587 C CA . ILE A 1 73 ? -2.679 0.109 -0.188 1.00 96.56 73 ILE A CA 1
ATOM 588 C C . ILE A 1 73 ? -2.289 0.514 1.239 1.00 96.56 73 ILE A C 1
ATOM 590 O O . ILE A 1 73 ? -2.987 0.146 2.181 1.00 96.56 73 ILE A O 1
ATOM 594 N N . ILE A 1 74 ? -1.216 1.296 1.401 1.00 96.88 74 ILE A N 1
ATOM 595 C CA . ILE A 1 74 ? -0.759 1.775 2.715 1.00 96.88 74 ILE A CA 1
ATOM 596 C C . ILE A 1 74 ? -1.844 2.617 3.398 1.00 96.88 74 ILE A C 1
ATOM 598 O O . ILE A 1 74 ? -2.169 2.351 4.550 1.00 96.88 74 ILE A O 1
ATOM 602 N N . ILE A 1 75 ? -2.459 3.566 2.683 1.00 96.56 75 ILE A N 1
ATOM 603 C CA . ILE A 1 75 ? -3.541 4.408 3.228 1.00 96.56 75 ILE A CA 1
ATOM 604 C C . ILE A 1 75 ? -4.688 3.540 3.765 1.00 96.56 75 ILE A C 1
ATOM 606 O O . ILE A 1 75 ? -5.148 3.729 4.889 1.00 96.56 75 ILE A O 1
ATOM 610 N N . HIS A 1 76 ? -5.115 2.539 2.997 1.00 95.25 76 HIS A N 1
ATOM 611 C CA . HIS A 1 76 ? -6.182 1.638 3.426 1.00 95.25 76 HIS A CA 1
ATOM 612 C C . HIS A 1 76 ? -5.789 0.738 4.607 1.00 95.25 76 HIS A C 1
ATOM 614 O O . HIS A 1 76 ? -6.632 0.415 5.447 1.00 95.25 76 HIS A O 1
ATOM 620 N N . GLN A 1 77 ? -4.519 0.347 4.710 1.00 94.44 77 GLN A N 1
ATOM 621 C CA . GLN A 1 77 ? -4.008 -0.387 5.871 1.00 94.44 77 GLN A CA 1
ATOM 622 C C . GLN A 1 77 ? -3.946 0.494 7.127 1.00 94.44 77 GLN A C 1
ATOM 624 O O . GLN A 1 77 ? -4.253 0.021 8.220 1.00 94.44 77 GLN A O 1
ATOM 629 N N . GLU A 1 78 ? -3.614 1.780 6.997 1.00 96.25 78 GLU A N 1
ATOM 630 C CA . GLU A 1 78 ? -3.672 2.732 8.113 1.00 96.25 78 GLU A CA 1
ATOM 631 C C . GLU A 1 78 ? -5.109 2.921 8.626 1.00 96.25 78 GLU A C 1
ATOM 633 O O . GLU A 1 78 ? -5.342 2.956 9.836 1.00 96.25 78 GLU A O 1
ATOM 638 N N . GLU A 1 79 ? -6.093 3.001 7.727 1.00 94.75 79 GLU A N 1
ATOM 639 C CA . GLU A 1 79 ? -7.519 3.041 8.084 1.00 94.75 79 GLU A CA 1
ATOM 640 C C . GLU A 1 79 ? -7.965 1.757 8.805 1.00 94.75 79 GLU A C 1
ATOM 642 O O . GLU A 1 79 ? -8.650 1.824 9.830 1.00 94.75 79 GLU A O 1
ATOM 647 N N . GLU A 1 80 ? -7.527 0.587 8.326 1.00 95.06 80 GLU A N 1
ATOM 648 C CA . GLU A 1 80 ? -7.768 -0.704 8.984 1.00 95.06 80 GLU A CA 1
ATOM 649 C C . GLU A 1 80 ? -7.210 -0.726 10.418 1.00 95.06 80 GLU A C 1
ATOM 651 O O . GLU A 1 80 ? -7.894 -1.189 11.338 1.00 95.06 80 GLU A O 1
ATOM 656 N N . MET A 1 81 ? -6.004 -0.187 10.626 1.00 95.25 81 MET A N 1
ATOM 657 C CA . MET A 1 81 ? -5.372 -0.096 11.945 1.00 95.25 81 MET A CA 1
ATOM 658 C C . MET A 1 81 ? -6.139 0.824 12.898 1.00 95.25 81 MET A C 1
ATOM 660 O O . MET A 1 81 ? -6.370 0.442 14.044 1.00 95.25 81 MET A O 1
ATOM 664 N N . LYS A 1 82 ? -6.629 1.975 12.423 1.00 96.12 82 LYS A N 1
ATOM 665 C CA . LYS A 1 82 ? -7.477 2.874 13.230 1.00 96.12 82 LYS A CA 1
ATOM 666 C C . LYS A 1 82 ? -8.776 2.195 13.670 1.00 96.12 82 LYS A C 1
ATOM 668 O O . LYS A 1 82 ? -9.193 2.327 14.819 1.00 96.12 82 LYS A O 1
ATOM 673 N N . LEU A 1 83 ? -9.414 1.431 12.779 1.00 95.19 83 LEU A N 1
ATOM 674 C CA . LEU A 1 83 ? -10.614 0.657 13.124 1.00 95.19 83 LEU A CA 1
ATOM 675 C C . LEU A 1 83 ? -10.312 -0.418 14.172 1.00 95.19 83 LEU A C 1
ATOM 677 O O . LEU A 1 83 ? -11.109 -0.624 15.088 1.00 95.19 83 LEU A O 1
ATOM 681 N N . LYS A 1 84 ? -9.155 -1.078 14.062 1.00 96.12 84 LYS A N 1
ATOM 682 C CA . LYS A 1 84 ? -8.701 -2.061 15.047 1.00 96.12 84 LYS A CA 1
ATOM 683 C C . LYS A 1 84 ? -8.497 -1.427 16.422 1.00 96.12 84 LYS A C 1
ATOM 685 O O . LYS A 1 84 ? -8.993 -1.962 17.410 1.00 96.12 84 LYS A O 1
ATOM 690 N N . GLU A 1 85 ? -7.806 -0.291 16.489 1.00 97.38 85 GLU A N 1
ATOM 691 C CA . GLU A 1 85 ? -7.584 0.453 17.736 1.00 97.38 85 GLU A CA 1
ATOM 692 C C . GLU A 1 85 ? -8.906 0.848 18.398 1.00 97.38 85 GLU A C 1
ATOM 694 O O . GLU A 1 85 ? -9.082 0.611 19.594 1.00 97.38 85 GLU A O 1
ATOM 699 N N . LYS A 1 86 ? -9.869 1.337 17.609 1.00 96.56 86 LYS A N 1
ATOM 700 C CA . LYS A 1 86 ? -11.219 1.659 18.086 1.00 96.56 86 LYS A CA 1
ATOM 701 C C . LYS A 1 86 ? -11.933 0.443 18.689 1.00 96.56 86 LYS A C 1
ATOM 703 O O . LYS A 1 86 ? -12.498 0.537 19.776 1.00 96.56 86 LYS A O 1
ATOM 708 N N . CYS A 1 87 ? -11.862 -0.713 18.021 1.00 97.25 87 CYS A N 1
ATOM 709 C CA . CYS A 1 87 ? -12.434 -1.956 18.544 1.00 97.25 87 CYS A CA 1
ATOM 710 C C . CYS A 1 87 ? -11.799 -2.348 19.887 1.00 97.25 87 CYS A C 1
ATOM 712 O O . CYS A 1 87 ? -12.503 -2.770 20.805 1.00 97.25 87 CYS A O 1
ATOM 714 N N . GLU A 1 88 ? -10.474 -2.219 20.019 1.00 97.62 88 GLU A N 1
ATOM 715 C CA . GLU A 1 88 ? -9.773 -2.529 21.270 1.00 97.62 88 GLU A CA 1
ATOM 716 C C . GLU A 1 88 ? -10.118 -1.548 22.397 1.00 97.62 88 GLU A C 1
ATOM 718 O O . GLU A 1 88 ? -10.259 -1.960 23.550 1.00 97.62 88 GLU A O 1
ATOM 723 N N . GLU A 1 89 ? -10.288 -0.264 22.086 1.00 97.75 89 GLU A N 1
ATOM 724 C CA . GLU A 1 89 ? -10.730 0.743 23.052 1.00 97.75 89 GLU A CA 1
ATOM 725 C C . GLU A 1 89 ? -12.140 0.436 23.572 1.00 97.75 89 GLU A C 1
ATOM 727 O O . GLU A 1 89 ? -12.333 0.298 24.785 1.00 97.75 89 GLU A O 1
ATOM 732 N N . THR A 1 90 ? -13.109 0.223 22.673 1.00 97.38 90 THR A N 1
ATOM 733 C CA . THR A 1 90 ? -14.477 -0.156 23.056 1.00 97.38 90 THR A CA 1
ATOM 734 C C . THR A 1 90 ? -14.488 -1.478 23.827 1.00 97.38 90 THR A C 1
ATOM 736 O O . THR A 1 90 ? -15.218 -1.605 24.812 1.00 97.38 90 THR A O 1
ATOM 739 N N . ARG A 1 91 ? -13.651 -2.457 23.452 1.00 97.81 91 ARG A N 1
ATOM 740 C CA . ARG A 1 91 ? -13.528 -3.730 24.178 1.00 97.81 91 ARG A CA 1
ATOM 741 C C . ARG A 1 91 ? -13.059 -3.522 25.614 1.00 97.81 91 ARG A C 1
ATOM 743 O O . ARG A 1 91 ? -13.643 -4.103 26.529 1.00 97.81 91 ARG A O 1
ATOM 750 N N . LYS A 1 92 ? -12.032 -2.695 25.829 1.00 97.94 92 LYS A N 1
ATOM 751 C CA . LYS A 1 92 ? -11.545 -2.356 27.176 1.00 97.94 92 LYS A CA 1
ATOM 752 C C . LYS A 1 92 ? -12.617 -1.637 27.993 1.00 97.94 92 LYS A C 1
ATOM 754 O O . LYS A 1 92 ? -12.804 -1.967 29.165 1.00 97.94 92 LYS A O 1
ATOM 759 N N . GLU A 1 93 ? -13.342 -0.693 27.387 1.00 97.25 93 GLU A N 1
ATOM 760 C CA . GLU A 1 93 ? -14.454 0.000 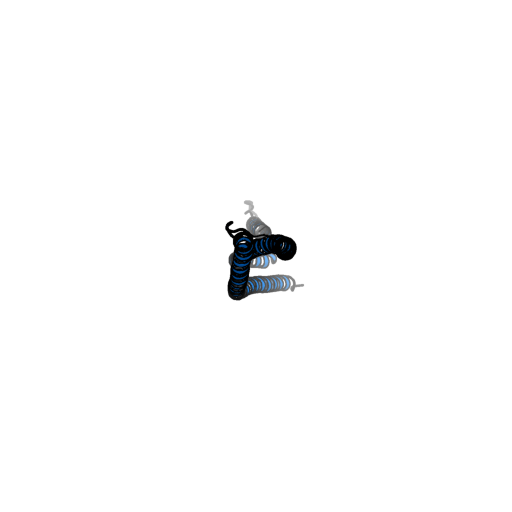28.052 1.00 97.25 93 GLU A CA 1
ATOM 761 C C . GLU A 1 93 ? -15.554 -0.987 28.468 1.00 97.25 93 GLU A C 1
ATOM 763 O O . GLU A 1 93 ? -15.989 -0.966 29.623 1.00 97.25 93 GLU A O 1
ATOM 768 N N . TYR A 1 94 ? -15.960 -1.870 27.551 1.00 97.44 94 TYR A N 1
ATOM 769 C CA . TYR A 1 94 ? -16.960 -2.905 27.791 1.00 97.44 94 TYR A CA 1
ATOM 770 C C . TYR A 1 94 ? -16.548 -3.829 28.938 1.00 97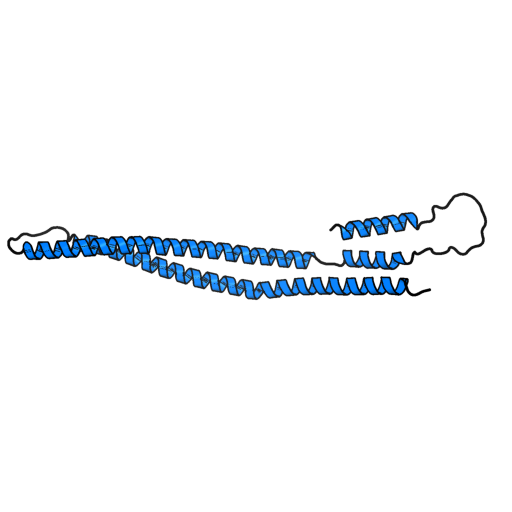.44 94 TYR A C 1
ATOM 772 O O . TYR A 1 94 ? -17.312 -3.973 29.886 1.00 97.44 94 TYR A O 1
ATOM 780 N N . LEU A 1 95 ? -15.334 -4.392 28.908 1.00 97.25 95 LEU A N 1
ATOM 781 C CA . LEU A 1 95 ? -14.847 -5.289 29.963 1.00 97.25 95 LEU A CA 1
ATOM 782 C C . LEU A 1 95 ? -14.873 -4.611 31.335 1.00 97.25 95 LEU A C 1
ATOM 784 O O . LEU A 1 95 ? -15.372 -5.190 32.299 1.00 97.25 95 LEU A O 1
ATOM 788 N N . ARG A 1 96 ? -14.411 -3.357 31.412 1.00 96.94 96 ARG A N 1
ATOM 789 C CA . ARG A 1 96 ? -14.414 -2.587 32.659 1.00 96.94 96 ARG A CA 1
ATOM 790 C C . ARG A 1 96 ? -15.833 -2.332 33.174 1.00 96.94 96 ARG A C 1
ATOM 792 O O . ARG A 1 96 ? -16.078 -2.506 34.366 1.00 96.94 96 ARG A O 1
ATOM 799 N N . LYS A 1 97 ? -16.768 -1.905 32.312 1.00 95.88 97 LYS A N 1
ATOM 800 C CA . LYS A 1 97 ? -18.161 -1.657 32.731 1.00 95.88 97 LYS A CA 1
ATOM 801 C C . LYS A 1 97 ? -18.895 -2.946 33.078 1.00 95.88 97 LYS A C 1
ATOM 803 O O . LYS A 1 97 ? -19.642 -2.947 34.048 1.00 95.88 97 LYS A O 1
ATOM 808 N N . ASN A 1 98 ? -18.661 -4.019 32.329 1.00 96.62 98 ASN A N 1
ATOM 809 C CA . ASN A 1 98 ? -19.248 -5.324 32.599 1.00 96.62 98 ASN A CA 1
ATOM 810 C C . ASN A 1 98 ? -18.792 -5.843 33.964 1.00 96.62 98 ASN A C 1
ATOM 812 O O . ASN A 1 98 ? -19.623 -6.202 34.783 1.00 96.62 98 ASN A O 1
ATOM 816 N N . GLN A 1 99 ? -17.489 -5.797 34.256 1.00 96.81 99 GLN A N 1
ATOM 817 C CA . GLN A 1 99 ? -16.972 -6.214 35.560 1.00 96.81 99 GLN A CA 1
ATOM 818 C C . GLN A 1 99 ? -17.540 -5.363 36.707 1.00 96.81 99 GLN A C 1
ATOM 820 O O . GLN A 1 99 ? -18.005 -5.905 37.705 1.00 96.81 99 GLN A O 1
ATOM 825 N N . ALA A 1 100 ? -17.590 -4.037 36.540 1.00 95.12 100 ALA A N 1
ATOM 826 C CA . ALA A 1 100 ? -18.195 -3.152 37.536 1.00 95.12 100 ALA A CA 1
ATOM 827 C C . ALA A 1 100 ? -19.699 -3.420 37.746 1.00 95.12 100 ALA A C 1
ATOM 829 O O . ALA A 1 100 ? -20.205 -3.249 38.858 1.00 95.12 100 ALA A O 1
ATOM 830 N N . TYR A 1 101 ? -20.415 -3.815 36.690 1.00 94.94 101 TYR A N 1
ATOM 831 C CA . TYR A 1 101 ? -21.816 -4.215 36.767 1.00 94.94 101 TYR A CA 1
ATOM 832 C C . TYR A 1 101 ? -21.987 -5.521 37.542 1.00 94.94 101 TYR A C 1
ATOM 834 O O . TYR A 1 101 ? -22.782 -5.533 38.475 1.00 94.94 101 TYR A O 1
ATOM 842 N N . GLU A 1 102 ? -21.214 -6.564 37.227 1.00 94.62 102 GLU A N 1
ATOM 843 C CA . GLU A 1 102 ? -21.253 -7.850 37.941 1.00 94.62 102 GLU A CA 1
ATOM 844 C C . GLU A 1 102 ? -20.966 -7.664 39.439 1.00 94.62 102 GLU A C 1
ATOM 846 O O . GLU A 1 102 ? -21.748 -8.091 40.289 1.00 94.62 102 GLU A O 1
ATOM 851 N N . ASP A 1 103 ? -19.908 -6.921 39.782 1.00 95.25 103 ASP A N 1
ATOM 852 C CA . ASP A 1 103 ? -19.551 -6.624 41.174 1.00 95.25 103 ASP A CA 1
ATOM 853 C C . ASP A 1 103 ? -20.671 -5.873 41.913 1.00 95.25 103 ASP A C 1
ATOM 855 O O . ASP A 1 103 ? -20.945 -6.117 43.095 1.00 95.25 103 ASP A O 1
ATOM 859 N N . TRP A 1 104 ? -21.316 -4.918 41.236 1.00 94.12 104 TRP A N 1
ATOM 860 C CA . TRP A 1 104 ? -22.447 -4.183 41.795 1.00 94.12 104 TRP A CA 1
ATOM 861 C C . TRP A 1 104 ? -23.679 -5.077 41.947 1.00 94.12 104 TRP A C 1
ATOM 863 O O . TRP A 1 104 ? -24.343 -5.013 42.984 1.00 94.12 104 TRP A O 1
ATOM 873 N N . TYR A 1 105 ? -23.968 -5.909 40.947 1.00 91.56 105 TYR A N 1
ATOM 874 C CA . TYR A 1 105 ? -25.120 -6.797 40.907 1.00 91.56 105 TYR A CA 1
ATOM 875 C C . TYR A 1 105 ? -25.035 -7.860 42.004 1.00 91.56 105 TYR A C 1
ATOM 877 O O . TYR A 1 105 ? -25.999 -8.036 42.746 1.00 91.56 105 TYR A O 1
ATOM 885 N N . HIS A 1 106 ? -23.864 -8.467 42.221 1.00 92.06 106 HIS A N 1
ATOM 886 C CA . HIS A 1 106 ? -23.625 -9.380 43.344 1.00 92.06 106 HIS A CA 1
ATOM 887 C C . HIS A 1 106 ? -23.912 -8.722 44.705 1.00 92.06 106 HIS A C 1
ATOM 889 O O . HIS A 1 106 ? -24.636 -9.282 45.528 1.00 92.06 106 HIS A O 1
ATOM 895 N N . LYS A 1 107 ? -23.419 -7.494 44.930 1.00 90.56 107 LYS A N 1
ATOM 896 C CA . LYS A 1 107 ? -23.685 -6.730 46.167 1.00 90.56 107 LYS A CA 1
ATOM 897 C C . LYS A 1 107 ? -25.146 -6.295 46.302 1.00 90.56 107 LYS A C 1
ATOM 899 O O . LYS A 1 107 ? -25.631 -6.097 47.416 1.00 90.56 107 LYS A O 1
ATOM 904 N N . TYR A 1 108 ? -25.825 -6.040 45.187 1.00 87.06 108 TYR A N 1
ATOM 905 C CA . TYR A 1 108 ? -27.242 -5.685 45.164 1.00 87.06 108 TYR A CA 1
ATOM 906 C C . TYR A 1 108 ? -28.111 -6.897 45.518 1.00 87.06 108 TYR A C 1
ATOM 908 O O . TYR A 1 108 ? -28.981 -6.786 46.379 1.00 87.06 108 TYR A O 1
ATOM 916 N N . GLN A 1 109 ? -27.814 -8.057 44.928 1.00 86.12 109 GLN A N 1
ATOM 917 C CA . GLN A 1 109 ? -28.480 -9.325 45.215 1.00 86.12 109 GLN A CA 1
ATOM 918 C C . GLN A 1 109 ? -28.326 -9.722 46.685 1.00 86.12 109 GLN A C 1
ATOM 920 O O . GLN A 1 109 ? -29.336 -9.981 47.332 1.00 86.12 109 GLN A O 1
ATOM 925 N N . GLN A 1 110 ? -27.106 -9.662 47.236 1.00 85.75 110 GLN A N 1
ATOM 926 C CA . GLN A 1 110 ? -26.845 -9.962 48.650 1.00 85.75 110 GLN A CA 1
ATOM 927 C C . GLN A 1 110 ? -27.662 -9.066 49.597 1.00 85.75 110 GLN A C 1
ATOM 929 O O . GLN A 1 110 ? -28.304 -9.552 50.524 1.00 85.75 110 GLN A O 1
ATOM 934 N N . ARG A 1 111 ? -27.709 -7.752 49.331 1.00 83.00 111 ARG A N 1
ATOM 935 C CA . ARG A 1 111 ? -28.508 -6.816 50.137 1.00 83.00 111 ARG A CA 1
ATOM 936 C C . ARG A 1 111 ? -30.008 -7.049 50.016 1.00 83.00 111 ARG A C 1
ATOM 938 O O . ARG A 1 111 ? -30.709 -6.876 51.003 1.00 83.00 111 ARG A O 1
ATOM 945 N N . ARG A 1 112 ? -30.511 -7.441 48.840 1.00 77.56 112 ARG A N 1
ATOM 946 C CA . ARG A 1 112 ? -31.919 -7.840 48.686 1.00 77.56 112 ARG A CA 1
ATOM 947 C C . ARG A 1 112 ? -32.243 -9.086 49.504 1.00 77.56 112 ARG A C 1
ATOM 949 O O . ARG A 1 112 ? -33.258 -9.076 50.185 1.00 77.56 112 ARG A O 1
ATOM 956 N N . THR A 1 113 ? -31.381 -10.104 49.494 1.00 74.75 113 THR A N 1
ATOM 957 C CA . THR A 1 113 ? -31.594 -11.320 50.304 1.00 74.75 113 THR A CA 1
ATOM 958 C C . THR A 1 113 ? -31.586 -11.016 51.806 1.00 74.75 113 THR A C 1
ATOM 960 O O . THR A 1 113 ? -32.338 -11.621 52.561 1.00 74.75 113 THR A O 1
ATOM 963 N N . GLU A 1 114 ? -30.777 -10.048 52.247 1.00 70.50 114 GLU A N 1
ATOM 964 C CA . GLU A 1 114 ? -30.744 -9.572 53.639 1.00 70.50 114 GLU A CA 1
ATOM 965 C C . GLU A 1 114 ? -31.950 -8.669 54.001 1.00 70.50 114 GLU A C 1
ATOM 967 O O . GLU A 1 114 ? -32.364 -8.632 55.161 1.00 70.50 114 GLU A O 1
ATOM 972 N N . ALA A 1 115 ? -32.529 -7.958 53.022 1.00 64.38 115 ALA A N 1
ATOM 973 C CA . ALA A 1 115 ? -33.605 -6.973 53.196 1.00 64.38 115 ALA A CA 1
ATOM 974 C C . ALA A 1 115 ? -35.037 -7.521 53.028 1.00 64.38 115 ALA A C 1
ATOM 976 O O . ALA A 1 115 ? -35.987 -6.811 53.348 1.00 64.38 115 ALA A O 1
ATOM 977 N N . GLU A 1 116 ? -35.230 -8.784 52.635 1.00 55.78 116 GLU A N 1
ATOM 978 C CA . GLU A 1 116 ? -36.546 -9.461 52.584 1.00 55.78 116 GLU A CA 1
ATOM 979 C C . GLU A 1 116 ? -37.258 -9.596 53.963 1.00 55.78 116 GLU A C 1
ATOM 981 O O . GLU A 1 116 ? -38.276 -10.271 54.084 1.00 55.78 116 GLU A O 1
ATOM 986 N N . ARG A 1 117 ? -36.780 -8.907 55.014 1.00 55.16 117 ARG A N 1
ATOM 987 C CA . ARG A 1 117 ? -37.465 -8.718 56.308 1.00 55.16 117 ARG A CA 1
ATOM 988 C C . ARG A 1 117 ? -38.323 -7.445 56.424 1.00 55.16 117 ARG A C 1
ATOM 990 O O . ARG A 1 117 ? -38.905 -7.239 57.487 1.00 55.16 117 ARG A O 1
ATOM 997 N N . GLY A 1 118 ? -38.446 -6.609 55.394 1.00 44.47 118 GLY A N 1
ATOM 998 C CA . GLY A 1 118 ? -39.354 -5.454 55.437 1.00 44.47 118 GLY A CA 1
ATOM 999 C C . GLY A 1 118 ? -39.658 -4.871 54.059 1.00 44.47 118 GLY A C 1
ATOM 1000 O O . GLY A 1 118 ? -38.743 -4.509 53.327 1.00 44.47 118 GLY A O 1
ATOM 1001 N N . GLU A 1 119 ? -40.946 -4.805 53.718 1.00 55.31 119 GLU A N 1
ATOM 1002 C CA . GLU A 1 119 ? -41.498 -4.210 52.490 1.00 55.31 119 GLU A CA 1
ATOM 1003 C C . GLU A 1 119 ? -41.115 -2.724 52.338 1.00 55.31 119 GLU A C 1
ATOM 1005 O O . GLU A 1 119 ? -41.079 -1.992 53.324 1.00 55.31 119 GLU A O 1
ATOM 1010 N N . ASP A 1 120 ? -40.851 -2.241 51.117 1.00 47.38 120 ASP A N 1
ATOM 1011 C CA . ASP A 1 120 ? -41.878 -1.617 50.262 1.00 47.38 120 ASP A CA 1
ATOM 1012 C C . ASP A 1 120 ? -41.295 -1.171 48.892 1.00 47.38 120 ASP A C 1
ATOM 1014 O O . ASP A 1 120 ? -40.099 -1.254 48.609 1.00 47.38 120 ASP A O 1
ATOM 1018 N N . VAL A 1 121 ? -42.216 -0.764 48.028 1.00 55.97 121 VAL A N 1
ATOM 1019 C CA . VAL A 1 121 ? -42.297 -0.816 46.570 1.00 55.97 121 VAL A CA 1
ATOM 1020 C C . VAL A 1 121 ? -41.742 0.421 45.833 1.00 55.97 121 VAL A C 1
ATOM 1022 O O . VAL A 1 121 ? -41.725 1.541 46.329 1.00 55.97 121 VAL A O 1
ATOM 1025 N N . ASN A 1 122 ? -41.399 0.192 44.558 1.00 56.09 122 ASN A N 1
ATOM 1026 C CA . ASN A 1 122 ? -41.316 1.159 43.452 1.00 56.09 122 ASN A CA 1
ATOM 1027 C C . ASN A 1 122 ? -40.129 2.137 43.431 1.00 56.09 122 ASN A C 1
ATOM 1029 O O . ASN A 1 122 ? -40.192 3.292 43.844 1.00 56.09 122 ASN A O 1
ATOM 1033 N N . THR A 1 123 ? -39.057 1.710 42.772 1.00 50.19 123 THR A N 1
ATOM 1034 C CA . THR A 1 123 ? -38.063 2.614 42.186 1.00 50.19 123 THR A CA 1
ATOM 1035 C C . THR A 1 123 ? -37.637 1.987 40.865 1.00 50.19 123 THR A C 1
ATOM 1037 O O . THR A 1 123 ? -37.401 0.781 40.840 1.00 50.19 123 THR A O 1
ATOM 1040 N N . LYS A 1 124 ? -37.605 2.764 39.769 1.00 56.84 124 LYS A N 1
ATOM 1041 C CA . LYS A 1 124 ? -37.077 2.346 38.452 1.00 56.84 124 LYS A CA 1
ATOM 1042 C C . LYS A 1 124 ? -35.945 1.345 38.633 1.00 56.84 124 LYS A C 1
ATOM 1044 O O . LYS A 1 124 ? -34.982 1.689 39.309 1.00 56.84 124 LYS A O 1
ATOM 1049 N N . ASP A 1 125 ? -36.085 0.152 38.062 1.00 73.19 125 ASP A N 1
ATOM 1050 C CA . ASP A 1 125 ? -35.164 -0.946 38.327 1.00 73.19 125 ASP A CA 1
ATOM 1051 C C . ASP A 1 125 ? -33.716 -0.544 37.967 1.00 73.19 125 ASP A C 1
ATOM 1053 O O . ASP A 1 125 ? -33.369 -0.463 36.782 1.00 73.19 125 ASP A O 1
ATOM 1057 N N . PRO A 1 126 ? -32.855 -0.267 38.968 1.00 79.50 126 PRO A N 1
ATOM 1058 C CA . PRO A 1 126 ? -31.486 0.172 38.726 1.00 79.50 126 PRO A CA 1
ATOM 1059 C C . PRO A 1 126 ? -30.638 -0.949 38.112 1.00 79.50 126 PRO A C 1
ATOM 1061 O O . PRO A 1 126 ? -29.551 -0.673 37.600 1.00 79.50 126 PRO A O 1
ATOM 1064 N N . VAL A 1 127 ? -31.119 -2.201 38.161 1.00 86.38 127 VAL A N 1
ATOM 1065 C CA . VAL A 1 127 ? -30.535 -3.333 37.439 1.00 86.38 127 VAL A CA 1
ATOM 1066 C C . VAL A 1 127 ? -30.763 -3.145 35.946 1.00 86.38 127 VAL A C 1
ATOM 1068 O O . VAL A 1 127 ? -29.784 -3.061 35.210 1.00 86.38 127 VAL A O 1
ATOM 1071 N N . SER A 1 128 ? -32.017 -2.974 35.516 1.00 86.94 128 SER A N 1
ATOM 1072 C CA . SER A 1 128 ? -32.380 -2.767 34.108 1.00 86.94 128 SER A CA 1
ATOM 1073 C C . SER A 1 128 ? -31.612 -1.612 33.449 1.00 86.94 128 SER A C 1
ATOM 1075 O O . SER A 1 128 ? -31.106 -1.765 32.340 1.00 86.94 128 SER A O 1
ATOM 1077 N N . GLU A 1 129 ? -31.463 -0.466 34.122 1.00 87.56 129 GLU A N 1
ATOM 1078 C CA . GLU A 1 129 ? -30.735 0.685 33.560 1.00 87.56 129 GLU A CA 1
ATOM 1079 C C . GLU A 1 129 ? -29.232 0.403 33.384 1.00 87.56 129 GLU A C 1
ATOM 1081 O O . GLU A 1 129 ? -28.645 0.704 32.340 1.00 87.56 129 GLU A O 1
ATOM 1086 N N . LYS A 1 130 ? -28.594 -0.214 34.386 1.00 89.56 130 LYS A N 1
ATOM 1087 C CA . LYS A 1 130 ? -27.164 -0.551 34.315 1.00 89.56 130 LYS A CA 1
ATOM 1088 C C . LYS A 1 130 ? -26.886 -1.687 33.342 1.00 89.56 130 LYS A C 1
ATOM 1090 O O . LYS A 1 130 ? -25.893 -1.625 32.617 1.00 89.56 130 LYS A O 1
ATOM 1095 N N . GLN A 1 131 ? -27.767 -2.679 33.297 1.00 91.69 131 GLN A N 1
ATOM 1096 C CA . GLN A 1 131 ? -27.701 -3.774 32.343 1.00 91.69 131 GLN A CA 1
ATOM 1097 C C . GLN A 1 131 ? -27.819 -3.244 30.912 1.00 91.69 131 GLN A C 1
ATOM 1099 O O . GLN A 1 131 ? -26.966 -3.546 30.079 1.00 91.69 131 GLN A O 1
ATOM 1104 N N . PHE A 1 132 ? -28.786 -2.359 30.649 1.00 92.81 132 PHE A N 1
ATOM 1105 C CA . PHE A 1 132 ? -28.940 -1.718 29.344 1.00 92.81 132 PHE A CA 1
ATOM 1106 C C . PHE A 1 132 ? -27.672 -0.967 28.909 1.00 92.81 132 PHE A C 1
ATOM 1108 O O . PHE A 1 132 ? -27.259 -1.054 27.752 1.00 92.81 132 PHE A O 1
ATOM 1115 N N . ALA A 1 133 ? -26.999 -0.265 29.828 1.00 92.25 133 ALA A N 1
ATOM 1116 C CA . ALA A 1 133 ? -25.752 0.434 29.518 1.00 92.25 133 ALA A CA 1
ATOM 1117 C C . ALA A 1 133 ? -24.604 -0.519 29.120 1.00 92.25 133 ALA A C 1
ATOM 1119 O O . ALA A 1 133 ? -23.824 -0.198 28.218 1.00 92.25 133 ALA A O 1
ATOM 1120 N N . VAL A 1 134 ? -24.492 -1.685 29.768 1.00 95.56 134 VAL A N 1
ATOM 1121 C CA . VAL A 1 134 ? -23.499 -2.721 29.426 1.00 95.56 134 VAL A CA 1
ATOM 1122 C C . VAL A 1 134 ? -23.840 -3.385 28.091 1.00 95.56 134 VAL A C 1
ATOM 1124 O O . VAL A 1 134 ? -22.968 -3.516 27.229 1.00 95.56 134 VAL A O 1
ATOM 1127 N N . GLU A 1 135 ? -25.106 -3.740 27.877 1.00 95.94 135 GLU A N 1
ATOM 1128 C CA . GLU A 1 135 ? -25.585 -4.350 26.633 1.00 95.94 135 GLU A CA 1
ATOM 1129 C C . GLU A 1 135 ? -25.439 -3.406 25.435 1.00 95.94 135 GLU A C 1
ATOM 1131 O O . GLU A 1 135 ? -25.005 -3.829 24.362 1.00 95.94 135 GLU A O 1
ATOM 1136 N N . SER A 1 136 ? -25.707 -2.111 25.615 1.00 95.62 136 SER A N 1
ATOM 1137 C CA . SER A 1 136 ? -25.497 -1.108 24.570 1.00 95.62 136 SER A CA 1
ATOM 1138 C C . SER A 1 136 ? -24.024 -0.996 24.169 1.00 95.62 136 SER A C 1
ATOM 1140 O O . SER A 1 136 ? -23.736 -0.833 22.982 1.00 95.62 136 SER A O 1
ATOM 1142 N N . LEU A 1 137 ? -23.087 -1.090 25.122 1.00 95.44 137 LEU A N 1
ATOM 1143 C CA . LEU A 1 137 ? -21.655 -1.122 24.808 1.00 95.44 137 LEU A CA 1
ATOM 1144 C C . LEU A 1 137 ? -21.258 -2.405 24.083 1.00 95.44 137 LEU A C 1
ATOM 1146 O O . LEU A 1 137 ? -20.479 -2.342 23.134 1.00 95.44 137 LEU A O 1
ATOM 1150 N N . LYS A 1 138 ? -21.799 -3.551 24.506 1.00 97.06 138 LYS A N 1
ATOM 1151 C CA . LYS A 1 138 ? -21.560 -4.838 23.847 1.00 97.06 138 LYS A CA 1
ATOM 1152 C C . LYS A 1 138 ? -22.019 -4.805 22.393 1.00 97.06 138 LYS A C 1
ATOM 1154 O O . LYS A 1 138 ? -21.247 -5.135 21.502 1.00 97.06 138 LYS A O 1
ATOM 1159 N N . LYS A 1 139 ? -23.236 -4.316 22.148 1.00 97.50 139 LYS A N 1
ATOM 1160 C CA . LYS A 1 139 ? -23.782 -4.166 20.796 1.00 97.50 139 LYS A CA 1
ATOM 1161 C C . LYS A 1 139 ? -22.900 -3.264 19.929 1.00 97.50 139 LYS A C 1
ATOM 1163 O O . LYS A 1 139 ? -22.588 -3.628 18.800 1.00 97.50 139 LYS A O 1
ATOM 1168 N N . ARG A 1 140 ? -22.447 -2.124 20.468 1.00 96.88 140 ARG A N 1
ATOM 1169 C CA . ARG A 1 140 ? -21.515 -1.224 19.766 1.00 96.88 140 ARG A CA 1
ATOM 1170 C C . ARG A 1 140 ? -20.202 -1.931 19.418 1.00 96.88 140 ARG A C 1
ATOM 1172 O O . ARG A 1 140 ? -19.713 -1.777 18.305 1.00 96.88 140 ARG A O 1
ATOM 1179 N N . LEU A 1 141 ? -19.645 -2.710 20.348 1.00 97.88 141 LEU A N 1
ATOM 1180 C CA . LEU A 1 141 ? -18.431 -3.493 20.111 1.00 97.88 141 LEU A CA 1
ATOM 1181 C C . LEU A 1 141 ? -18.624 -4.512 18.982 1.00 97.88 141 LEU A C 1
ATOM 1183 O O . LEU A 1 141 ? -17.773 -4.612 18.101 1.00 97.88 141 LEU A O 1
ATOM 1187 N N . ASP A 1 142 ? -19.735 -5.246 18.993 1.00 97.94 142 ASP A N 1
ATOM 1188 C CA . ASP A 1 142 ? -20.038 -6.253 17.973 1.00 97.94 142 ASP A CA 1
ATOM 1189 C C . ASP A 1 142 ? -20.180 -5.610 16.581 1.00 97.94 142 ASP A C 1
ATOM 1191 O O . ASP A 1 142 ? -19.618 -6.106 15.601 1.00 97.94 142 ASP A O 1
ATOM 1195 N N . GLU A 1 143 ? -20.855 -4.459 16.490 1.00 97.25 143 GLU A N 1
ATOM 1196 C CA . GLU A 1 143 ? -20.967 -3.675 15.253 1.00 97.25 143 GLU A CA 1
ATOM 1197 C C . GLU A 1 143 ? -19.598 -3.190 14.744 1.00 97.25 143 GLU A C 1
ATOM 1199 O O . GLU A 1 143 ? -19.304 -3.301 13.549 1.00 97.25 143 GLU A O 1
ATOM 1204 N N . GLU A 1 144 ? -18.733 -2.699 15.637 1.00 97.06 144 GLU A N 1
ATOM 1205 C CA . GLU A 1 144 ? -17.372 -2.263 15.301 1.00 97.06 144 GLU A CA 1
ATOM 1206 C C . GLU A 1 144 ? -16.495 -3.426 14.815 1.00 97.06 144 GLU A C 1
ATOM 1208 O O . GLU A 1 144 ? -15.787 -3.280 13.815 1.00 97.06 144 GLU A O 1
ATOM 1213 N N . ILE A 1 145 ? -16.590 -4.601 15.448 1.00 97.31 145 ILE A N 1
ATOM 1214 C CA . ILE A 1 145 ? -15.868 -5.813 15.032 1.00 97.31 145 ILE A CA 1
ATOM 1215 C C . ILE A 1 145 ? -16.298 -6.240 13.626 1.00 97.31 145 ILE A C 1
ATOM 1217 O O . ILE A 1 145 ? -15.443 -6.514 12.779 1.00 97.31 145 ILE A O 1
ATOM 1221 N N . VAL A 1 146 ? -17.605 -6.273 13.352 1.00 97.19 146 VAL A N 1
ATOM 1222 C CA . VAL A 1 146 ? -18.130 -6.622 12.022 1.00 97.19 146 VAL A CA 1
ATOM 1223 C C . VAL A 1 146 ? -17.664 -5.609 10.973 1.00 97.19 146 VAL A C 1
ATOM 1225 O O . VAL A 1 146 ? -17.250 -5.998 9.877 1.00 97.19 146 VAL A O 1
ATOM 1228 N N . ALA A 1 147 ? -17.687 -4.314 11.299 1.00 94.94 147 ALA A N 1
ATOM 1229 C CA . ALA A 1 147 ? -17.198 -3.266 10.409 1.00 94.94 147 ALA A CA 1
ATOM 1230 C C . ALA A 1 147 ? -15.697 -3.422 10.110 1.00 94.94 147 ALA A C 1
ATOM 1232 O O . ALA A 1 147 ? -15.300 -3.366 8.944 1.00 94.94 147 ALA A O 1
ATOM 1233 N N . HIS A 1 148 ? -14.877 -3.688 11.132 1.00 96.38 148 HIS A N 1
ATOM 1234 C CA . HIS A 1 148 ? -13.445 -3.938 10.975 1.00 96.38 148 HIS A CA 1
ATOM 1235 C C . HIS A 1 148 ? -13.176 -5.170 10.097 1.00 96.38 148 HIS A C 1
ATOM 1237 O O . HIS A 1 148 ? -12.430 -5.073 9.126 1.00 96.38 148 HIS A O 1
ATOM 1243 N N . GLN A 1 149 ? -13.841 -6.302 10.352 1.00 96.75 149 GLN A N 1
ATOM 1244 C CA . GLN A 1 149 ? -13.684 -7.525 9.550 1.00 96.75 149 GLN A CA 1
ATOM 1245 C C . GLN A 1 149 ? -14.066 -7.322 8.077 1.00 96.75 149 GLN A C 1
ATOM 1247 O O . GLN A 1 149 ? -13.363 -7.790 7.170 1.00 96.75 149 GLN A O 1
ATOM 1252 N N . ARG A 1 150 ? -15.167 -6.601 7.825 1.00 95.62 150 ARG A N 1
ATOM 1253 C CA . ARG A 1 150 ? -15.588 -6.237 6.468 1.00 95.62 150 ARG A CA 1
ATOM 1254 C C . ARG A 1 150 ? -14.526 -5.374 5.788 1.00 95.62 150 ARG A C 1
ATOM 1256 O O . ARG A 1 150 ? -14.168 -5.654 4.645 1.00 95.62 150 ARG A O 1
ATOM 1263 N N . HIS A 1 151 ? -13.999 -4.377 6.496 1.00 94.62 151 HIS A N 1
ATOM 1264 C CA . HIS A 1 151 ? -12.941 -3.512 5.986 1.00 94.62 151 HIS A CA 1
ATOM 1265 C C . HIS A 1 151 ? -11.671 -4.307 5.653 1.00 94.62 151 HIS A C 1
ATOM 1267 O O . HIS A 1 151 ? -11.191 -4.218 4.528 1.00 94.62 151 HIS A O 1
ATOM 1273 N N . CYS A 1 152 ? -11.186 -5.171 6.553 1.00 96.38 152 CYS A N 1
ATOM 1274 C CA . CYS A 1 152 ? -10.032 -6.042 6.298 1.00 96.38 152 CYS A CA 1
ATOM 1275 C C . CYS A 1 152 ? -10.202 -6.867 5.016 1.00 96.38 152 CYS A C 1
ATOM 1277 O O . CYS A 1 152 ? -9.277 -7.002 4.215 1.00 96.38 152 CYS A O 1
ATOM 1279 N N . THR A 1 153 ? -11.389 -7.446 4.821 1.00 96.88 153 THR A N 1
ATOM 1280 C CA . THR A 1 153 ? -11.684 -8.256 3.633 1.00 96.88 153 THR A CA 1
ATOM 1281 C C . THR A 1 153 ? -11.624 -7.403 2.369 1.00 96.88 153 THR A C 1
ATOM 1283 O O . THR A 1 153 ? -10.936 -7.768 1.416 1.00 96.88 153 THR A O 1
ATOM 1286 N N . GLN A 1 154 ? -12.257 -6.228 2.390 1.00 95.12 154 GLN A N 1
ATOM 1287 C CA . GLN A 1 154 ? -12.257 -5.301 1.263 1.00 95.12 154 GLN A CA 1
ATOM 1288 C C . GLN A 1 154 ? -10.849 -4.791 0.924 1.00 95.12 154 GLN A C 1
ATOM 1290 O O . GLN A 1 154 ? -10.480 -4.744 -0.250 1.00 95.12 154 GLN A O 1
ATOM 1295 N N . VAL A 1 155 ? -10.050 -4.423 1.931 1.00 95.31 155 VAL A N 1
ATOM 1296 C CA . VAL A 1 155 ? -8.666 -3.967 1.738 1.00 95.31 155 VAL A CA 1
ATOM 1297 C C . VAL A 1 155 ? -7.829 -5.078 1.121 1.00 95.31 155 VAL A C 1
ATOM 1299 O O . VAL A 1 155 ? -7.123 -4.829 0.143 1.00 95.31 155 VAL A O 1
ATOM 1302 N N . ARG A 1 156 ? -7.939 -6.315 1.623 1.00 96.88 156 ARG A N 1
ATOM 1303 C CA . ARG A 1 156 ? -7.215 -7.467 1.064 1.00 96.88 156 ARG A CA 1
ATOM 1304 C C . ARG A 1 156 ? -7.600 -7.740 -0.382 1.00 96.88 156 ARG A C 1
ATOM 1306 O O . ARG A 1 156 ? -6.711 -7.917 -1.210 1.00 96.88 156 ARG A O 1
ATOM 1313 N N . GLU A 1 157 ? -8.891 -7.744 -0.693 1.00 96.88 157 GLU A N 1
ATOM 1314 C CA . GLU A 1 157 ? -9.385 -7.999 -2.046 1.00 96.88 157 GLU A CA 1
ATOM 1315 C C . GLU A 1 157 ? -8.917 -6.922 -3.034 1.00 96.88 157 GLU A C 1
ATOM 1317 O O . GLU A 1 157 ? -8.324 -7.245 -4.066 1.00 96.88 157 GLU A O 1
ATOM 1322 N N . LYS A 1 158 ? -9.085 -5.638 -2.687 1.00 94.12 158 LYS A N 1
ATOM 1323 C CA . LYS A 1 158 ? -8.628 -4.507 -3.512 1.00 94.12 158 LYS A CA 1
ATOM 1324 C C . LYS A 1 158 ? -7.114 -4.499 -3.696 1.00 94.12 158 LYS A C 1
ATOM 1326 O O . LYS A 1 158 ? -6.633 -4.279 -4.810 1.00 94.12 158 LYS A O 1
ATOM 1331 N N . SER A 1 159 ? -6.368 -4.759 -2.622 1.00 96.75 159 SER A N 1
ATOM 1332 C CA . SER A 1 159 ? -4.904 -4.841 -2.661 1.00 96.75 159 SER A CA 1
ATOM 1333 C C . SER A 1 159 ? -4.462 -5.970 -3.583 1.00 96.75 159 SER A C 1
ATOM 1335 O O . SER A 1 159 ? -3.665 -5.750 -4.490 1.00 96.75 159 SER A O 1
ATOM 1337 N N . LEU A 1 160 ? -5.032 -7.167 -3.412 1.00 97.56 160 LEU A N 1
ATOM 1338 C CA . LEU A 1 160 ? -4.715 -8.328 -4.236 1.00 97.56 160 LEU A CA 1
ATOM 1339 C C . LEU A 1 160 ? -5.049 -8.087 -5.711 1.00 97.56 160 LEU A C 1
ATOM 1341 O O . LEU A 1 160 ? -4.226 -8.398 -6.567 1.00 97.56 160 LEU A O 1
ATOM 1345 N N . GLY A 1 161 ? -6.223 -7.528 -6.014 1.00 96.56 161 GLY A N 1
ATOM 1346 C CA . GLY A 1 161 ? -6.635 -7.217 -7.385 1.00 96.56 161 GLY A CA 1
ATOM 1347 C C . GLY A 1 161 ? -5.712 -6.198 -8.057 1.00 96.56 161 GLY A C 1
ATOM 1348 O O . GLY A 1 161 ? -5.250 -6.413 -9.181 1.00 96.56 161 GLY A O 1
ATOM 1349 N N . SER A 1 162 ? -5.367 -5.128 -7.336 1.00 95.12 162 SER A N 1
ATOM 1350 C CA . SER A 1 162 ? -4.460 -4.091 -7.837 1.00 95.12 162 SER A CA 1
ATOM 1351 C C . SER A 1 162 ? -3.055 -4.643 -8.074 1.00 95.12 162 SER A C 1
ATOM 1353 O O . SER A 1 162 ? -2.471 -4.416 -9.131 1.00 95.12 162 SER A O 1
ATOM 1355 N N . LEU A 1 163 ? -2.529 -5.431 -7.131 1.00 97.00 163 LEU A N 1
ATOM 1356 C CA . LEU A 1 163 ? -1.217 -6.065 -7.249 1.00 97.00 163 LEU A CA 1
ATOM 1357 C C . LEU A 1 163 ? -1.175 -7.071 -8.403 1.00 97.00 163 LEU A C 1
ATOM 1359 O O . LEU A 1 163 ? -0.275 -6.990 -9.234 1.00 97.00 163 LEU A O 1
ATOM 1363 N N . LYS A 1 164 ? -2.167 -7.965 -8.512 1.00 96.81 164 LYS A N 1
ATOM 1364 C CA . LYS A 1 164 ? -2.253 -8.957 -9.599 1.00 96.81 164 LYS A CA 1
ATOM 1365 C C . LYS A 1 164 ? -2.249 -8.324 -10.987 1.00 96.81 164 LYS A C 1
ATOM 1367 O O . LYS A 1 164 ? -1.714 -8.923 -11.910 1.00 96.81 164 LYS A O 1
ATOM 1372 N N . THR A 1 165 ? -2.828 -7.136 -11.124 1.00 94.00 165 THR A N 1
ATOM 1373 C CA . THR A 1 165 ? -2.902 -6.431 -12.410 1.00 94.00 165 THR A CA 1
ATOM 1374 C C . THR A 1 165 ? -1.622 -5.641 -12.687 1.00 94.00 165 THR A C 1
ATOM 1376 O O . THR A 1 165 ? -1.065 -5.705 -13.777 1.00 94.00 165 THR A O 1
ATOM 1379 N N . ARG A 1 166 ? -1.110 -4.920 -11.683 1.00 94.88 166 ARG A N 1
ATOM 1380 C CA . ARG A 1 166 ? -0.063 -3.905 -11.881 1.00 94.88 166 ARG A CA 1
ATOM 1381 C C . ARG A 1 166 ? 1.362 -4.442 -11.781 1.00 94.88 166 ARG A C 1
ATOM 1383 O O . ARG A 1 166 ? 2.255 -3.876 -12.404 1.00 94.88 166 ARG A O 1
ATOM 1390 N N . LEU A 1 167 ? 1.594 -5.529 -11.040 1.00 95.94 167 LEU A N 1
ATOM 1391 C CA . LEU A 1 167 ? 2.916 -6.173 -10.983 1.00 95.94 167 LEU A CA 1
ATOM 1392 C C . LEU A 1 167 ? 3.359 -6.720 -12.349 1.00 95.94 167 LEU A C 1
ATOM 1394 O O . LEU A 1 167 ? 4.489 -6.431 -12.741 1.00 95.94 167 LEU A O 1
ATOM 1398 N N . PRO A 1 168 ? 2.521 -7.465 -13.099 1.00 96.31 168 PRO A N 1
ATOM 1399 C CA . PRO A 1 168 ? 2.894 -7.924 -14.434 1.00 96.31 168 PRO A CA 1
ATOM 1400 C C . PRO A 1 168 ? 3.214 -6.775 -15.394 1.00 96.31 168 PRO A C 1
ATOM 1402 O O . PRO A 1 168 ? 4.221 -6.842 -16.093 1.00 96.31 168 PRO A O 1
ATOM 1405 N N . GLU A 1 169 ? 2.409 -5.705 -15.388 1.00 94.12 169 GLU A N 1
ATOM 1406 C CA . GLU A 1 169 ? 2.654 -4.498 -16.195 1.00 94.12 169 GLU A CA 1
ATOM 1407 C C . GLU A 1 169 ? 4.025 -3.881 -15.877 1.00 94.12 169 GLU A C 1
ATOM 1409 O O . GLU A 1 169 ? 4.807 -3.593 -16.785 1.00 94.12 169 GLU A O 1
ATOM 1414 N N . LEU A 1 170 ? 4.352 -3.745 -14.586 1.00 96.62 170 LEU A N 1
ATOM 1415 C CA . LEU A 1 170 ? 5.642 -3.229 -14.131 1.00 96.62 170 LEU A CA 1
ATOM 1416 C C . LEU A 1 170 ? 6.806 -4.113 -14.591 1.00 96.62 170 LEU A C 1
ATOM 1418 O O . LEU A 1 170 ? 7.764 -3.615 -15.183 1.00 96.62 170 LEU A O 1
ATOM 1422 N N . PHE A 1 171 ? 6.738 -5.419 -14.327 1.00 96.75 171 PHE A N 1
ATOM 1423 C CA . PHE A 1 171 ? 7.813 -6.337 -14.701 1.00 96.75 171 PHE A CA 1
ATOM 1424 C C . PHE A 1 171 ? 7.998 -6.423 -16.210 1.00 96.75 171 PHE A C 1
ATOM 1426 O O . PHE A 1 171 ? 9.132 -6.516 -16.676 1.00 96.75 171 PHE A O 1
ATOM 1433 N N . HIS A 1 172 ? 6.912 -6.355 -16.979 1.00 95.06 172 HIS A N 1
ATOM 1434 C CA . HIS A 1 172 ? 6.992 -6.313 -18.429 1.00 95.06 172 HIS A CA 1
ATOM 1435 C C . HIS A 1 172 ? 7.729 -5.056 -18.906 1.00 95.06 172 HIS A C 1
ATOM 1437 O O . HIS A 1 172 ? 8.700 -5.177 -19.652 1.00 95.06 172 HIS A O 1
ATOM 1443 N N . ALA A 1 173 ? 7.343 -3.871 -18.422 1.00 94.56 173 ALA A N 1
ATOM 1444 C CA . ALA A 1 173 ? 8.002 -2.615 -18.783 1.00 94.56 173 ALA A CA 1
ATOM 1445 C C . ALA A 1 173 ? 9.498 -2.617 -18.417 1.00 94.56 173 ALA A C 1
ATOM 1447 O O . ALA A 1 173 ? 10.344 -2.247 -19.233 1.00 94.56 173 ALA A O 1
ATOM 1448 N N . LEU A 1 174 ? 9.839 -3.103 -17.218 1.00 95.00 174 LEU A N 1
ATOM 1449 C CA . LEU A 1 174 ? 11.228 -3.241 -16.771 1.00 95.00 174 LEU A CA 1
ATOM 1450 C C . LEU A 1 174 ? 12.014 -4.251 -17.610 1.00 95.00 174 LEU A C 1
ATOM 1452 O O . LEU A 1 174 ? 13.169 -4.001 -17.945 1.00 95.00 174 LEU A O 1
ATOM 1456 N N . SER A 1 175 ? 11.396 -5.377 -17.970 1.00 95.12 175 SER A N 1
ATOM 1457 C CA . SER A 1 175 ? 12.021 -6.401 -18.805 1.00 95.12 175 SER A CA 1
ATOM 1458 C C . SER A 1 175 ? 12.311 -5.871 -20.206 1.00 95.12 175 SER A C 1
ATOM 1460 O O . SER A 1 175 ? 13.435 -6.008 -20.684 1.00 95.12 175 SER A O 1
ATOM 1462 N N . VAL A 1 176 ? 11.344 -5.205 -20.845 1.00 92.56 176 VAL A N 1
ATOM 1463 C CA . VAL A 1 176 ? 11.530 -4.573 -22.162 1.00 92.56 176 VAL A CA 1
ATOM 1464 C C . VAL A 1 176 ? 12.675 -3.562 -22.112 1.00 92.56 176 VAL A C 1
ATOM 1466 O O . VAL A 1 176 ? 13.568 -3.595 -22.961 1.00 92.56 176 VAL A O 1
ATOM 1469 N N . TYR A 1 177 ? 12.702 -2.716 -21.080 1.00 91.50 177 TYR A N 1
ATOM 1470 C CA . TYR A 1 177 ? 13.772 -1.745 -20.879 1.00 91.50 177 TYR A CA 1
ATOM 1471 C C . TYR A 1 177 ? 15.146 -2.410 -20.680 1.00 91.50 177 TYR A C 1
ATOM 1473 O O . TYR A 1 177 ? 16.127 -2.019 -21.317 1.00 91.50 177 TYR A O 1
ATOM 1481 N N . ALA A 1 178 ? 15.229 -3.452 -19.850 1.00 92.31 178 ALA A N 1
ATOM 1482 C CA . ALA A 1 178 ? 16.470 -4.182 -19.599 1.00 92.31 178 ALA A CA 1
ATOM 1483 C C . ALA A 1 178 ? 17.000 -4.882 -20.862 1.00 92.31 178 ALA A C 1
ATOM 1485 O O . ALA A 1 178 ? 18.197 -4.813 -21.145 1.00 92.31 178 ALA A O 1
ATOM 1486 N N . HIS A 1 179 ? 16.123 -5.498 -21.659 1.00 91.81 179 HIS A N 1
ATOM 1487 C CA . HIS A 1 179 ? 16.502 -6.121 -22.930 1.00 91.81 179 HIS A CA 1
ATOM 1488 C C . HIS A 1 179 ? 16.999 -5.087 -23.943 1.00 91.81 179 HIS A C 1
ATOM 1490 O O . HIS A 1 179 ? 18.015 -5.319 -24.601 1.00 91.81 179 HIS A O 1
ATOM 1496 N N . ALA A 1 180 ? 16.339 -3.926 -24.032 1.00 89.31 180 ALA A N 1
ATOM 1497 C CA . ALA A 1 180 ? 16.809 -2.821 -24.864 1.00 89.31 180 ALA A CA 1
ATOM 1498 C C . ALA A 1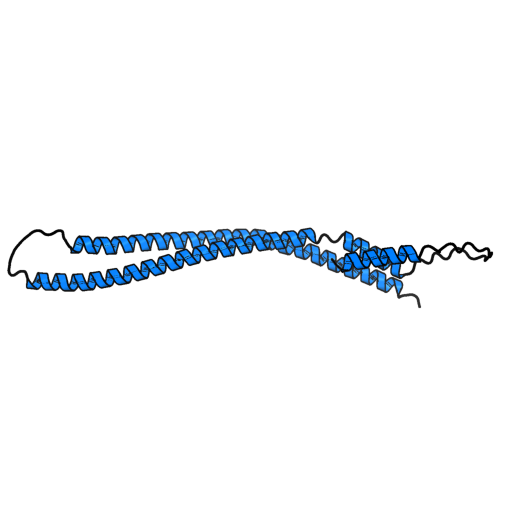 180 ? 18.214 -2.360 -24.438 1.00 89.31 180 ALA A C 1
ATOM 1500 O O . ALA A 1 180 ? 19.079 -2.152 -25.292 1.00 89.31 180 ALA A O 1
ATOM 1501 N N . CYS A 1 181 ? 18.468 -2.292 -23.126 1.00 87.75 181 CYS A N 1
ATOM 1502 C CA . CYS A 1 181 ? 19.786 -1.973 -22.584 1.00 87.75 181 CYS A CA 1
ATOM 1503 C C . CYS A 1 181 ? 20.846 -3.021 -22.920 1.00 87.75 181 CYS A C 1
ATOM 1505 O O . CYS A 1 181 ? 21.946 -2.656 -23.344 1.00 87.75 181 CYS A O 1
ATOM 1507 N N . SER A 1 182 ? 20.530 -4.309 -22.768 1.00 90.06 182 SER A N 1
ATOM 1508 C CA . SER A 1 182 ? 21.472 -5.392 -23.071 1.00 90.06 182 SER A CA 1
ATOM 1509 C C . SER A 1 182 ? 21.838 -5.414 -24.551 1.00 90.06 182 SER A C 1
ATOM 1511 O O . SER A 1 182 ? 23.019 -5.348 -24.892 1.00 90.06 182 SER A O 1
ATOM 1513 N N . GLY A 1 183 ? 20.835 -5.409 -25.438 1.00 89.06 183 GLY A N 1
ATOM 1514 C CA . GLY A 1 183 ? 21.061 -5.463 -26.884 1.00 89.06 183 GLY A CA 1
ATOM 1515 C C . GLY A 1 183 ? 21.879 -4.275 -27.393 1.00 89.06 183 GLY A C 1
ATOM 1516 O O . GLY A 1 183 ? 22.717 -4.412 -28.286 1.00 89.06 183 GLY A O 1
ATOM 1517 N N . ALA A 1 184 ? 21.710 -3.104 -26.783 1.00 86.75 184 ALA A N 1
ATOM 1518 C CA . ALA A 1 184 ? 22.533 -1.949 -27.095 1.00 86.75 184 ALA A CA 1
ATOM 1519 C C . ALA A 1 184 ? 23.973 -2.080 -26.609 1.00 86.75 184 ALA A C 1
ATOM 1521 O O . ALA A 1 184 ? 24.897 -1.792 -27.368 1.00 86.75 184 ALA A O 1
ATOM 1522 N N . CYS A 1 185 ? 24.178 -2.550 -25.377 1.00 86.25 185 CYS A N 1
ATOM 1523 C CA . CYS A 1 185 ? 25.516 -2.827 -24.863 1.00 86.25 185 CYS A CA 1
ATOM 1524 C C . CYS A 1 185 ? 26.253 -3.845 -25.746 1.00 86.25 185 CYS A C 1
ATOM 1526 O O . CYS A 1 185 ? 27.427 -3.648 -26.061 1.00 86.25 185 CYS A O 1
ATOM 1528 N N . GLU A 1 186 ? 25.569 -4.901 -26.188 1.00 89.44 186 GLU A N 1
ATOM 1529 C CA . GLU A 1 186 ? 26.111 -5.917 -27.096 1.00 89.44 186 GLU A CA 1
ATOM 1530 C C . GLU A 1 186 ? 26.479 -5.329 -28.461 1.00 89.44 186 GLU A C 1
ATOM 1532 O O . GLU A 1 186 ? 27.596 -5.536 -28.944 1.00 89.44 186 GLU A O 1
ATOM 1537 N N . LYS A 1 187 ? 25.589 -4.526 -29.057 1.00 87.50 187 LYS A N 1
ATOM 1538 C CA . LYS A 1 187 ? 25.848 -3.861 -30.340 1.00 87.50 187 LYS A CA 1
ATOM 1539 C C . LYS A 1 187 ? 27.042 -2.908 -30.257 1.00 87.50 187 LYS A C 1
ATOM 1541 O O . LYS A 1 187 ? 27.912 -2.935 -31.126 1.00 87.50 187 LYS A O 1
ATOM 1546 N N . LEU A 1 188 ? 27.122 -2.101 -29.199 1.00 87.88 188 LEU A N 1
ATOM 1547 C CA . LEU A 1 188 ? 28.253 -1.197 -28.970 1.00 87.88 188 LEU A CA 1
ATOM 1548 C C . LEU A 1 188 ? 29.559 -1.965 -28.748 1.00 87.88 188 LEU A C 1
ATOM 1550 O O . LEU A 1 188 ? 30.600 -1.572 -29.277 1.00 87.88 188 LEU A O 1
ATOM 1554 N N . ARG A 1 189 ? 29.513 -3.091 -28.026 1.00 87.12 189 ARG A N 1
ATOM 1555 C CA . ARG A 1 189 ? 30.672 -3.971 -27.834 1.00 87.12 189 ARG A CA 1
ATOM 1556 C C . ARG A 1 189 ? 31.162 -4.555 -29.159 1.00 87.12 189 ARG A C 1
ATOM 1558 O O . ARG A 1 189 ? 32.365 -4.531 -29.404 1.00 87.12 189 ARG A O 1
ATOM 1565 N N . SER A 1 190 ? 30.253 -5.014 -30.019 1.00 88.00 190 SER A N 1
ATOM 1566 C CA . SER A 1 190 ? 30.595 -5.536 -31.348 1.00 88.00 190 SER A CA 1
ATOM 1567 C C . SER A 1 190 ? 31.282 -4.479 -32.222 1.00 88.00 190 SER A C 1
ATOM 1569 O O . SER A 1 190 ? 32.335 -4.764 -32.787 1.00 88.00 190 SER A O 1
ATOM 1571 N N . ILE A 1 191 ? 30.764 -3.243 -32.255 1.00 85.38 191 ILE A N 1
ATOM 1572 C CA . ILE A 1 191 ? 31.366 -2.128 -33.015 1.00 85.38 191 ILE A CA 1
ATOM 1573 C C . ILE A 1 191 ? 32.753 -1.759 -32.468 1.00 85.38 191 ILE A C 1
ATOM 1575 O O . ILE A 1 191 ? 33.679 -1.459 -33.224 1.00 85.38 191 ILE A O 1
ATOM 1579 N N . SER A 1 192 ? 32.913 -1.778 -31.144 1.00 82.62 192 SER A N 1
ATOM 1580 C CA . SER A 1 192 ? 34.205 -1.525 -30.502 1.00 82.62 192 SER A CA 1
ATOM 1581 C C . SER A 1 192 ? 35.246 -2.584 -30.894 1.00 82.62 192 SER A C 1
ATOM 1583 O O . SER A 1 192 ? 36.364 -2.247 -31.283 1.00 82.62 192 SER A O 1
ATOM 1585 N N . GLN A 1 193 ? 34.861 -3.864 -30.884 1.00 82.06 193 GLN A N 1
ATOM 1586 C CA . GLN A 1 193 ? 35.743 -4.982 -31.236 1.00 82.06 193 GLN A CA 1
ATOM 1587 C C . GLN A 1 193 ? 36.086 -5.023 -32.732 1.00 82.06 193 GLN A C 1
ATOM 1589 O O . GLN A 1 193 ? 37.245 -5.253 -33.079 1.00 82.06 193 GLN A O 1
ATOM 1594 N N . SER A 1 194 ? 35.133 -4.729 -33.624 1.00 73.88 194 SER A N 1
ATOM 1595 C CA . SER A 1 194 ? 35.391 -4.679 -35.072 1.00 73.88 194 SER A CA 1
ATOM 1596 C C . SER A 1 194 ? 36.365 -3.565 -35.467 1.00 73.88 194 SER A C 1
ATOM 1598 O O . SER A 1 194 ? 37.078 -3.690 -36.456 1.00 73.88 194 SER A O 1
ATOM 1600 N N . ASN A 1 195 ? 36.436 -2.487 -34.684 1.00 60.31 195 ASN A N 1
ATOM 1601 C CA . ASN A 1 195 ? 37.360 -1.376 -34.918 1.00 60.31 195 ASN A CA 1
ATOM 1602 C C . ASN A 1 195 ? 38.784 -1.608 -34.374 1.00 60.31 195 ASN A C 1
ATOM 1604 O O . ASN A 1 195 ? 39.704 -0.878 -34.764 1.00 60.31 195 ASN A O 1
ATOM 1608 N N . GLY A 1 196 ? 38.967 -2.594 -33.485 1.00 57.19 196 GLY A N 1
ATOM 1609 C CA . GLY A 1 196 ? 40.261 -2.977 -32.903 1.00 57.19 196 GLY A CA 1
ATOM 1610 C C . GLY A 1 196 ? 40.997 -4.093 -33.659 1.00 57.19 196 GLY A C 1
ATOM 1611 O O . GLY A 1 196 ? 42.205 -4.237 -33.502 1.00 57.19 196 GLY A O 1
ATOM 1612 N N . GLY A 1 197 ? 40.301 -4.859 -34.506 1.00 47.88 197 GLY A N 1
ATOM 1613 C CA . GLY A 1 197 ? 40.858 -5.974 -35.282 1.00 47.88 197 GLY A CA 1
ATOM 1614 C C . GLY A 1 197 ? 41.450 -5.552 -36.628 1.00 47.88 197 GLY A C 1
ATOM 1615 O O . GLY A 1 197 ? 40.922 -5.898 -37.678 1.00 47.88 197 GLY A O 1
ATOM 1616 N N . SER A 1 198 ? 42.524 -4.769 -36.622 1.00 44.25 198 SER A N 1
ATOM 1617 C CA . SER A 1 198 ? 43.410 -4.589 -37.784 1.00 44.25 198 SER A CA 1
ATOM 1618 C C . SER A 1 198 ? 44.776 -4.161 -37.254 1.00 44.25 198 SER A C 1
ATOM 1620 O O . SER A 1 198 ? 45.036 -2.964 -37.118 1.00 44.25 198 SER A O 1
ATOM 1622 N N . SER A 1 199 ? 45.579 -5.146 -36.855 1.00 36.16 199 SER A N 1
ATOM 1623 C CA . SER A 1 199 ? 47.028 -5.027 -36.648 1.00 36.16 199 SER A CA 1
ATOM 1624 C C . SER A 1 199 ? 47.729 -5.789 -37.758 1.00 36.16 199 SER A C 1
ATOM 1626 O O . SER A 1 199 ? 47.198 -6.862 -38.122 1.00 36.16 199 SER A O 1
#

Organism: NCBI:txid43782

Secondary structure (DSSP, 8-state):
-HHHHHHHHHHHHHHHHHS-----S-------------THHHHHHHHHHHHHH--HHHHHHHHHHHHHHHHHHHHHHHHHHHHHHHHHHHHHHHHHHHHHHHHHHHHHHHHHHHHTTS-------HHHHHHHHHHHHHHHHHHHHHHHHHHHHHHHHHHHHHHHHHHHHHHHHHHHHHHHHHHHHHHHHHHHHHHH---

Sequence (199 aa):
MHQKQYIQALNSWLKLNLIPIESSLKEKILSPPRAQNPRIQALLHSWHDYLERLQDDLAISAISSFAGVIKNIIIHQEEEMKLKEKCEETRKEYLRKNQAYEDWYHKYQQRRTEAERGEDVNTKDPVSEKQFAVESLKKRLDEEIVAHQRHCTQVREKSLGSLKTRLPELFHALSVYAHACSGACEKLRSISQSNGGSS

pLDDT: mean 82.43, std 17.63, range [35.25, 97.94]

Radius of gyration: 40.41 Å; chains: 1; bounding box: 92×41×111 Å